Protein AF-A0ABD3ST94-F1 (afdb_monomer_lite)

Structure (mmCIF, N/CA/C/O backbone):
data_AF-A0ABD3ST94-F1
#
_entry.id   AF-A0ABD3ST94-F1
#
loop_
_atom_site.group_PDB
_atom_site.id
_atom_site.type_symbol
_atom_site.label_atom_id
_atom_site.label_alt_id
_atom_site.label_comp_id
_atom_site.label_asym_id
_atom_site.label_entity_id
_atom_site.label_seq_id
_atom_site.pdbx_PDB_ins_code
_atom_site.Cartn_x
_atom_site.Cartn_y
_atom_site.Cartn_z
_atom_site.occupancy
_atom_site.B_iso_or_equiv
_atom_site.auth_seq_id
_atom_site.auth_comp_id
_atom_site.auth_asym_id
_atom_site.auth_atom_id
_atom_site.pdbx_PDB_model_num
ATOM 1 N N . MET A 1 1 ? 19.013 34.249 28.840 1.00 69.38 1 MET A N 1
ATOM 2 C CA . MET A 1 1 ? 18.222 33.745 27.689 1.00 69.38 1 MET A CA 1
ATOM 3 C C . MET A 1 1 ? 17.237 32.689 28.175 1.00 69.38 1 MET A C 1
ATOM 5 O O . MET A 1 1 ? 17.645 31.887 29.007 1.00 69.38 1 MET A O 1
ATOM 9 N N . PRO A 1 2 ? 15.990 32.644 27.675 1.00 65.81 2 PRO A N 1
ATOM 10 C CA . PRO A 1 2 ? 15.091 31.516 27.920 1.00 65.81 2 PRO A CA 1
ATOM 11 C C . PRO A 1 2 ? 15.561 30.262 27.150 1.00 65.81 2 PRO A C 1
ATOM 13 O O . PRO A 1 2 ? 16.071 30.392 26.033 1.00 65.81 2 PRO A O 1
ATOM 16 N N . PRO A 1 3 ? 15.388 29.042 27.692 1.00 71.88 3 PRO A N 1
ATOM 17 C CA . PRO A 1 3 ? 15.791 27.816 27.008 1.00 71.88 3 PRO A CA 1
ATOM 18 C C . PRO A 1 3 ? 14.927 27.570 25.763 1.00 71.88 3 PRO A C 1
ATOM 20 O O . PRO A 1 3 ? 13.698 27.492 25.829 1.00 71.88 3 PRO A O 1
ATOM 23 N N . ARG A 1 4 ? 15.581 27.414 24.606 1.00 75.88 4 ARG A N 1
ATOM 24 C CA . ARG A 1 4 ? 14.932 27.174 23.309 1.00 75.88 4 ARG A CA 1
ATOM 25 C C . ARG A 1 4 ? 14.268 25.791 23.300 1.00 75.88 4 ARG A C 1
ATOM 27 O O . ARG A 1 4 ? 14.926 24.800 22.993 1.00 75.88 4 ARG A O 1
ATOM 34 N N . ARG A 1 5 ? 12.969 25.730 23.633 1.00 73.88 5 ARG A N 1
ATOM 35 C CA . ARG A 1 5 ? 12.152 24.499 23.624 1.00 73.88 5 ARG A CA 1
ATOM 36 C C . ARG A 1 5 ? 12.377 23.713 22.328 1.00 73.88 5 ARG A C 1
ATOM 38 O O . ARG A 1 5 ? 11.970 24.144 21.250 1.00 73.88 5 ARG A O 1
ATOM 45 N N . THR A 1 6 ? 13.013 22.551 22.439 1.00 76.94 6 THR A N 1
ATOM 46 C CA . THR A 1 6 ? 13.209 21.636 21.316 1.00 76.94 6 THR A CA 1
ATOM 47 C C . THR A 1 6 ? 11.861 21.044 20.910 1.00 76.94 6 THR A C 1
ATOM 49 O O . THR A 1 6 ? 11.115 20.526 21.740 1.00 76.94 6 THR A O 1
ATOM 52 N N . GLY A 1 7 ? 11.514 21.156 19.625 1.00 72.88 7 GLY A N 1
ATOM 53 C CA . GLY A 1 7 ? 10.222 20.694 19.117 1.00 72.88 7 GLY A CA 1
ATOM 54 C C . GLY A 1 7 ? 10.030 19.199 19.373 1.00 72.88 7 GLY A C 1
ATOM 55 O O . GLY A 1 7 ? 10.805 18.379 18.872 1.00 72.88 7 GLY A O 1
ATOM 56 N N . ARG A 1 8 ? 8.998 18.840 20.151 1.00 73.88 8 ARG A N 1
ATOM 57 C CA . ARG A 1 8 ? 8.659 17.447 20.472 1.00 73.88 8 ARG A CA 1
ATOM 58 C C . ARG A 1 8 ? 8.365 16.704 19.167 1.00 73.88 8 ARG A C 1
ATOM 60 O O . ARG A 1 8 ? 7.355 16.962 18.520 1.00 73.88 8 ARG A O 1
ATOM 67 N N . ARG A 1 9 ? 9.265 15.805 18.755 1.00 69.44 9 ARG A N 1
ATOM 68 C CA . ARG A 1 9 ? 9.124 15.065 17.493 1.00 69.44 9 ARG A CA 1
ATOM 69 C C . ARG A 1 9 ? 7.847 14.223 17.531 1.00 69.44 9 ARG A C 1
ATOM 71 O O . ARG A 1 9 ? 7.695 13.367 18.401 1.00 69.44 9 ARG A O 1
ATOM 78 N N . HIS A 1 10 ? 6.948 14.461 16.579 1.00 71.75 10 HIS A N 1
ATOM 79 C CA . HIS A 1 10 ? 5.736 13.666 16.402 1.00 71.75 10 HIS A CA 1
ATOM 80 C C . HIS A 1 10 ? 6.101 12.301 15.806 1.00 71.75 10 HIS A C 1
ATOM 82 O O . HIS A 1 10 ? 6.141 12.114 14.590 1.00 71.75 10 HIS A O 1
ATOM 88 N N . ASN A 1 11 ? 6.390 11.340 16.683 1.00 80.38 11 ASN A N 1
ATOM 89 C CA . ASN A 1 11 ? 6.513 9.938 16.308 1.00 80.38 11 ASN A CA 1
ATOM 90 C C . ASN A 1 11 ? 5.120 9.419 15.921 1.00 80.38 11 ASN A C 1
ATOM 92 O O . ASN A 1 11 ? 4.284 9.204 16.796 1.00 80.38 11 ASN A O 1
ATOM 96 N N . SER A 1 12 ? 4.863 9.222 14.625 1.00 84.75 12 SER A N 1
ATOM 97 C CA . SER A 1 12 ? 3.642 8.544 14.171 1.00 84.75 12 SER A CA 1
ATOM 98 C C . SER A 1 12 ? 3.594 7.125 14.725 1.00 84.75 12 SER A C 1
ATOM 100 O O . SER A 1 12 ? 4.587 6.401 14.618 1.00 84.75 12 SER A O 1
ATOM 102 N N . ALA A 1 13 ? 2.445 6.718 15.268 1.00 92.31 13 ALA A N 1
ATOM 103 C CA . ALA A 1 13 ? 2.254 5.371 15.811 1.00 92.31 13 ALA A CA 1
ATOM 104 C C . ALA A 1 13 ? 2.467 4.286 14.737 1.00 92.31 13 ALA A C 1
ATOM 106 O O . ALA A 1 13 ? 3.005 3.215 15.012 1.00 92.31 13 ALA A O 1
ATOM 107 N N . TYR A 1 14 ? 2.090 4.614 13.501 1.00 96.31 14 TYR A N 1
ATOM 108 C CA . TYR A 1 14 ? 2.112 3.735 12.341 1.00 96.31 14 TYR A CA 1
ATOM 109 C C . TYR A 1 14 ? 3.461 3.725 11.612 1.00 96.31 14 TYR A C 1
ATOM 111 O O . TYR A 1 14 ? 4.126 4.759 11.464 1.00 96.31 14 TYR A O 1
ATOM 119 N N . LYS A 1 15 ? 3.838 2.558 11.079 1.00 96.62 15 LYS A N 1
ATOM 120 C CA . LYS A 1 15 ? 5.061 2.332 10.301 1.00 96.62 15 LYS A CA 1
ATOM 121 C C . LYS A 1 15 ? 4.741 1.764 8.917 1.00 96.62 15 LYS A C 1
ATOM 123 O O . LYS A 1 15 ? 3.709 1.149 8.651 1.00 96.62 15 LYS A O 1
ATOM 128 N N . LYS A 1 16 ? 5.676 1.968 7.986 1.00 97.25 16 LYS A N 1
ATOM 129 C CA . LYS A 1 16 ? 5.590 1.404 6.635 1.00 97.25 16 LYS A CA 1
ATOM 130 C C . LYS A 1 16 ? 5.651 -0.122 6.705 1.00 97.25 16 LYS A C 1
ATOM 132 O O . LYS A 1 16 ? 6.669 -0.680 7.103 1.00 97.25 16 LYS A O 1
ATOM 137 N N . GLY A 1 17 ? 4.610 -0.780 6.206 1.00 97.56 17 GLY A N 1
ATOM 138 C CA . GLY A 1 17 ? 4.491 -2.234 6.180 1.00 97.56 17 GLY A CA 1
ATOM 139 C C . GLY A 1 17 ? 3.482 -2.805 7.173 1.00 97.56 17 GLY A C 1
ATOM 140 O O . GLY A 1 17 ? 3.114 -3.969 6.989 1.00 97.56 17 GLY A O 1
ATOM 141 N N . ASP A 1 18 ? 3.002 -2.017 8.135 1.00 97.88 18 ASP A N 1
ATOM 142 C CA . ASP A 1 18 ? 1.948 -2.430 9.064 1.00 97.88 18 ASP A CA 1
ATOM 143 C C . ASP A 1 18 ? 0.626 -2.658 8.309 1.00 97.88 18 ASP A C 1
ATOM 145 O O . ASP A 1 18 ? 0.410 -2.106 7.219 1.00 97.88 18 ASP A O 1
ATOM 149 N N . TYR A 1 19 ? -0.253 -3.482 8.880 1.00 97.69 19 TYR A N 1
ATOM 150 C CA . TYR A 1 19 ? -1.640 -3.601 8.435 1.00 97.69 19 TYR A CA 1
ATOM 151 C C . TYR A 1 19 ? -2.535 -2.820 9.388 1.00 97.69 19 TYR A C 1
ATOM 153 O O . TYR A 1 19 ? -2.350 -2.879 10.602 1.00 97.69 19 TYR A O 1
ATOM 161 N N . VAL A 1 20 ? -3.492 -2.092 8.828 1.00 97.62 20 VAL A N 1
ATOM 162 C CA . VAL A 1 20 ? -4.421 -1.234 9.564 1.00 97.62 20 VAL A CA 1
ATOM 163 C C . VAL A 1 20 ? -5.844 -1.449 9.078 1.00 97.62 20 VAL A C 1
ATOM 165 O O . VAL A 1 20 ? -6.083 -1.759 7.905 1.00 97.62 20 VAL A O 1
ATOM 168 N N . GLU A 1 21 ? -6.783 -1.261 9.992 1.00 96.88 21 GLU A N 1
ATOM 169 C CA . GLU A 1 21 ? -8.191 -1.057 9.672 1.00 96.88 21 GLU A CA 1
ATOM 170 C C . GLU A 1 21 ? -8.421 0.397 9.232 1.00 96.88 21 GLU A C 1
ATOM 172 O O . GLU A 1 21 ? -7.762 1.312 9.724 1.00 96.88 21 GLU A O 1
ATOM 177 N N . TYR A 1 22 ? -9.357 0.633 8.318 1.00 97.00 22 TYR A N 1
ATOM 178 C CA . TYR A 1 22 ? -9.845 1.972 7.978 1.00 97.00 22 TYR A CA 1
ATOM 179 C C . TYR A 1 22 ? -11.296 1.901 7.487 1.00 97.00 22 TYR A C 1
ATOM 181 O O . TYR A 1 22 ? -11.751 0.857 7.016 1.00 97.00 22 TYR A O 1
ATOM 189 N N . GLN A 1 23 ? -12.037 3.002 7.606 1.00 96.81 23 GLN A N 1
ATOM 190 C CA . GLN A 1 23 ? -13.405 3.090 7.093 1.00 96.81 23 GLN A CA 1
ATOM 191 C C . GLN A 1 23 ? -13.413 3.423 5.597 1.00 96.81 23 GLN A C 1
ATOM 193 O O . GLN A 1 23 ? -12.788 4.388 5.159 1.00 96.81 23 GLN A O 1
ATOM 198 N N . TYR A 1 24 ? -14.165 2.647 4.815 1.00 95.38 24 TYR A N 1
ATOM 199 C CA . TYR A 1 24 ? -14.364 2.858 3.384 1.00 95.38 24 TYR A CA 1
ATOM 200 C C . TYR A 1 24 ? -15.836 2.657 3.020 1.00 95.38 24 TYR A C 1
ATOM 202 O O . TYR A 1 24 ? -16.349 1.540 3.075 1.00 95.38 24 TYR A O 1
ATOM 210 N N . LYS A 1 25 ? -16.518 3.738 2.615 1.00 94.81 25 LYS A N 1
ATOM 211 C CA . LYS A 1 25 ? -17.950 3.731 2.245 1.00 94.81 25 LYS A CA 1
ATOM 212 C C . LYS A 1 25 ? -18.840 3.045 3.304 1.00 94.81 25 LYS A C 1
ATOM 214 O O . LYS A 1 25 ? -19.679 2.215 2.972 1.00 94.81 25 LYS A O 1
ATOM 219 N N . GLY A 1 26 ? -18.600 3.351 4.582 1.00 95.38 26 GLY A N 1
ATOM 220 C CA . GLY A 1 26 ? -19.327 2.781 5.727 1.00 95.38 26 GLY A CA 1
ATOM 221 C C . GLY A 1 26 ? -18.937 1.347 6.117 1.00 95.38 26 GLY A C 1
ATOM 222 O O . GLY A 1 26 ? -19.485 0.816 7.077 1.00 95.38 26 GLY A O 1
ATOM 223 N N . SER A 1 27 ? -18.000 0.712 5.405 1.00 94.56 27 SER A N 1
ATOM 224 C CA . SER A 1 27 ? -17.456 -0.606 5.751 1.00 94.56 27 SER A CA 1
ATOM 225 C C . SER A 1 27 ? -16.031 -0.495 6.292 1.00 94.56 27 SER A C 1
ATOM 227 O O . SER A 1 27 ? -15.171 0.108 5.647 1.00 94.56 27 SER A O 1
ATOM 229 N N . THR A 1 28 ? -15.735 -1.157 7.413 1.00 94.62 28 THR A N 1
ATOM 230 C CA . THR A 1 28 ? -14.350 -1.344 7.869 1.00 94.62 28 THR A CA 1
ATOM 231 C C . THR A 1 28 ? -13.606 -2.270 6.904 1.00 94.62 28 THR A C 1
ATOM 233 O O . THR A 1 28 ? -14.061 -3.374 6.605 1.00 94.62 28 THR A O 1
ATOM 236 N N . VAL A 1 29 ? -12.452 -1.829 6.406 1.00 94.88 29 VAL A N 1
ATOM 237 C CA . VAL A 1 29 ? -11.610 -2.557 5.448 1.00 94.88 29 VAL A CA 1
ATOM 238 C C . VAL A 1 29 ? -10.187 -2.645 5.994 1.00 94.88 29 VAL A C 1
ATOM 240 O O . VAL A 1 29 ? -9.688 -1.708 6.611 1.00 94.88 29 VAL A O 1
ATOM 243 N N . THR A 1 30 ? -9.511 -3.772 5.757 1.00 96.38 30 THR A N 1
ATOM 244 C CA . THR A 1 30 ? -8.090 -3.927 6.095 1.00 96.38 30 THR A CA 1
ATOM 245 C C . THR A 1 30 ? -7.202 -3.555 4.909 1.00 96.38 30 THR A C 1
ATOM 247 O O . THR A 1 30 ? -7.511 -3.854 3.749 1.00 96.38 30 THR A O 1
ATOM 250 N N . GLY A 1 31 ? -6.060 -2.931 5.184 1.00 96.88 31 GLY A N 1
ATOM 251 C CA . GLY A 1 31 ? -5.067 -2.603 4.165 1.00 96.88 31 GLY A CA 1
ATOM 252 C C . GLY A 1 31 ? -3.663 -2.437 4.736 1.00 96.88 31 GLY A C 1
ATOM 253 O O . GLY A 1 31 ? -3.466 -2.382 5.946 1.00 96.88 31 GLY A O 1
ATOM 254 N N . LYS A 1 32 ? -2.663 -2.401 3.853 1.00 97.94 32 LYS A N 1
ATOM 255 C CA . LYS A 1 32 ? -1.240 -2.322 4.209 1.00 97.94 32 LYS A CA 1
ATOM 256 C C . LYS A 1 32 ? -0.679 -0.930 3.939 1.00 97.94 32 LYS A C 1
ATOM 258 O O . LYS A 1 32 ? -0.804 -0.428 2.821 1.00 97.94 32 LYS A O 1
ATOM 263 N N . LEU A 1 33 ? 0.020 -0.346 4.909 1.00 98.12 33 LEU A N 1
ATOM 264 C CA . LEU A 1 33 ? 0.663 0.962 4.764 1.00 98.12 33 LEU A CA 1
ATOM 265 C C . LEU A 1 33 ? 1.886 0.892 3.833 1.00 98.12 33 LEU A C 1
ATOM 267 O O . LEU A 1 33 ? 2.860 0.187 4.112 1.00 98.12 33 LEU A O 1
ATOM 271 N N . VAL A 1 34 ? 1.853 1.636 2.721 1.00 97.88 34 VAL A N 1
ATOM 272 C CA . VAL A 1 34 ? 2.886 1.602 1.664 1.00 97.88 34 VAL A CA 1
ATOM 273 C C . VAL A 1 34 ? 3.937 2.698 1.844 1.00 97.88 34 VAL A C 1
ATOM 275 O O . VAL A 1 34 ? 5.139 2.429 1.755 1.00 97.88 34 VAL A O 1
ATOM 278 N N . LYS A 1 35 ? 3.494 3.939 2.059 1.00 97.62 35 LYS A N 1
ATOM 279 C CA . LYS A 1 35 ? 4.315 5.127 2.348 1.00 97.62 35 LYS A CA 1
ATOM 280 C C . LYS A 1 35 ? 3.427 6.252 2.893 1.00 97.62 35 LYS A C 1
ATOM 282 O O . LYS A 1 35 ? 2.218 6.225 2.666 1.00 97.62 35 LYS A O 1
ATOM 287 N N . LYS A 1 36 ? 4.024 7.257 3.540 1.00 96.81 36 LYS A N 1
ATOM 288 C CA . LYS A 1 36 ? 3.362 8.559 3.708 1.00 96.81 36 LYS A CA 1
ATOM 289 C C . LYS A 1 36 ? 3.213 9.229 2.336 1.00 96.81 36 LYS A C 1
ATOM 291 O O . LYS A 1 36 ? 4.074 9.052 1.468 1.00 96.81 36 LYS A O 1
ATOM 296 N N . SER A 1 37 ? 2.110 9.936 2.132 1.00 97.00 37 SER A N 1
ATOM 297 C CA . SER A 1 37 ? 1.884 10.766 0.952 1.00 97.00 37 SER A CA 1
ATOM 298 C C . SER A 1 37 ? 2.644 12.087 1.072 1.00 97.00 37 SER A C 1
ATOM 300 O O . SER A 1 37 ? 2.840 12.595 2.175 1.00 97.00 37 SER A O 1
ATOM 302 N N . THR A 1 38 ? 3.049 12.652 -0.064 1.00 96.50 38 THR A N 1
ATOM 303 C CA . THR A 1 38 ? 3.598 14.014 -0.159 1.00 96.50 38 THR A CA 1
ATOM 304 C C . THR A 1 38 ? 2.522 15.093 -0.020 1.00 96.50 38 THR A C 1
ATOM 306 O O . THR A 1 38 ? 2.857 16.236 0.260 1.00 96.50 38 THR A O 1
ATOM 309 N N . THR A 1 39 ? 1.244 14.736 -0.179 1.00 96.31 39 THR A N 1
ATOM 310 C CA . THR A 1 39 ? 0.083 15.633 -0.029 1.00 96.31 39 THR A CA 1
ATOM 311 C C . THR A 1 39 ? -0.234 15.951 1.442 1.00 96.31 39 THR A C 1
ATOM 313 O O . THR A 1 39 ? -0.941 16.910 1.738 1.00 96.31 39 THR A O 1
ATOM 316 N N . GLY A 1 40 ? 0.260 15.139 2.387 1.00 92.25 40 GLY A N 1
ATOM 317 C CA . GLY A 1 40 ? 0.007 15.315 3.820 1.00 92.25 40 GLY A CA 1
ATOM 318 C C . GLY A 1 40 ? 0.930 16.348 4.469 1.00 92.25 40 GLY A C 1
ATOM 319 O O . GLY A 1 40 ? 2.130 16.375 4.201 1.00 92.25 40 GLY A O 1
ATOM 320 N N . THR A 1 41 ? 0.396 17.159 5.384 1.00 93.31 41 THR A N 1
ATOM 321 C CA . THR A 1 41 ? 1.204 18.108 6.168 1.00 93.31 41 THR A CA 1
ATOM 322 C C . THR A 1 41 ? 1.849 17.423 7.375 1.00 93.31 41 THR A C 1
ATOM 324 O O . THR A 1 41 ? 1.402 16.367 7.821 1.00 93.31 41 THR A O 1
ATOM 327 N N . ALA A 1 42 ? 2.877 18.039 7.968 1.00 88.38 42 ALA A N 1
ATOM 328 C CA . ALA A 1 42 ? 3.537 17.494 9.161 1.00 88.38 42 ALA A CA 1
ATOM 329 C C . ALA A 1 42 ? 2.590 17.329 10.372 1.00 88.38 42 ALA A C 1
ATOM 331 O O . ALA A 1 42 ? 2.798 16.435 11.188 1.00 88.38 42 ALA A O 1
ATOM 332 N N . ALA A 1 43 ? 1.545 18.163 10.470 1.00 91.81 43 ALA A N 1
ATOM 333 C CA . ALA A 1 43 ? 0.526 18.093 11.521 1.00 91.81 43 ALA A CA 1
ATOM 334 C C . ALA A 1 43 ? -0.641 17.144 11.184 1.00 91.81 43 ALA A C 1
ATOM 336 O O . ALA A 1 43 ? -1.256 16.583 12.088 1.00 91.81 43 ALA A O 1
ATOM 337 N N . LYS A 1 44 ? -0.952 16.953 9.893 1.00 94.06 44 LYS A N 1
ATOM 338 C CA . LYS A 1 44 ? -1.977 16.019 9.399 1.00 94.06 44 LYS A CA 1
ATOM 339 C C . LYS A 1 44 ? -1.360 15.093 8.337 1.00 94.06 44 LYS A C 1
ATOM 341 O O . LYS A 1 44 ? -1.626 15.271 7.144 1.00 94.06 44 LYS A O 1
ATOM 346 N N . PRO A 1 45 ? -0.508 14.131 8.743 1.00 95.50 45 PRO A N 1
ATOM 347 C CA . PRO A 1 45 ? 0.103 13.191 7.813 1.00 95.50 45 PRO A CA 1
ATOM 348 C C . PRO A 1 45 ? -0.959 12.325 7.126 1.00 95.50 45 PRO A C 1
ATOM 350 O O . PRO A 1 45 ? -1.930 11.887 7.744 1.00 95.50 45 PRO A O 1
ATOM 353 N N . ILE A 1 46 ? -0.748 12.065 5.838 1.00 97.75 46 ILE A N 1
ATOM 354 C CA . ILE A 1 46 ? -1.592 11.206 5.001 1.00 97.75 46 ILE A CA 1
ATOM 355 C C . ILE A 1 46 ? -0.786 9.961 4.638 1.00 97.75 46 ILE A C 1
ATOM 357 O O . ILE A 1 46 ? 0.411 10.050 4.352 1.00 97.75 46 ILE A O 1
ATOM 361 N N . TRP A 1 47 ? -1.427 8.798 4.641 1.00 97.94 47 TRP A N 1
ATOM 362 C CA . TRP A 1 47 ? -0.826 7.517 4.290 1.00 97.94 47 TRP A CA 1
ATOM 363 C C . TRP A 1 47 ? -1.465 6.923 3.041 1.00 97.94 47 TRP A C 1
ATOM 365 O O . TRP A 1 47 ? -2.681 6.932 2.883 1.00 97.94 47 TRP A O 1
ATOM 375 N N . ILE A 1 48 ? -0.628 6.341 2.183 1.00 98.19 48 ILE A N 1
ATOM 376 C CA . ILE A 1 48 ? -1.077 5.528 1.055 1.00 98.19 48 ILE A CA 1
ATOM 377 C C . ILE A 1 48 ? -1.239 4.088 1.539 1.00 98.19 48 ILE A C 1
ATOM 379 O O . ILE A 1 48 ? -0.249 3.423 1.877 1.00 98.19 48 ILE A O 1
ATOM 383 N N . ILE A 1 49 ? -2.481 3.612 1.544 1.00 98.00 49 ILE A N 1
ATOM 384 C CA . ILE A 1 49 ? -2.855 2.233 1.857 1.00 98.00 49 ILE A CA 1
ATOM 385 C C . ILE A 1 49 ? -2.974 1.435 0.554 1.00 98.00 49 ILE A C 1
ATOM 387 O O . ILE A 1 49 ? -3.524 1.917 -0.433 1.00 98.00 49 ILE A O 1
ATOM 391 N N . ASN A 1 50 ? -2.485 0.195 0.555 1.00 97.62 50 ASN A N 1
ATOM 392 C CA . ASN A 1 50 ? -2.822 -0.824 -0.441 1.00 97.62 50 ASN A CA 1
ATOM 393 C C . ASN A 1 50 ? -3.849 -1.792 0.184 1.00 97.62 50 ASN A C 1
ATOM 395 O O . ASN A 1 50 ? -3.477 -2.509 1.122 1.00 97.62 50 ASN A O 1
ATOM 399 N N . PRO A 1 51 ? -5.123 -1.796 -0.253 1.00 96.06 51 PRO A N 1
ATOM 400 C CA . PRO A 1 51 ? -6.172 -2.596 0.378 1.00 96.06 51 PRO A CA 1
ATOM 401 C C . PRO A 1 51 ? -5.928 -4.109 0.281 1.00 96.06 51 PRO A C 1
ATOM 403 O O . PRO A 1 51 ? -5.363 -4.621 -0.687 1.00 96.06 51 PRO A O 1
ATOM 406 N N . SER A 1 52 ? -6.432 -4.871 1.254 1.00 93.44 52 SER A N 1
ATOM 407 C CA . SER A 1 52 ? -6.391 -6.343 1.217 1.00 93.44 52 SER A CA 1
ATOM 408 C C . SER A 1 52 ? -7.213 -6.936 0.059 1.00 93.44 52 SER A C 1
ATOM 410 O O . SER A 1 52 ? -6.989 -8.082 -0.351 1.00 93.44 52 SER A O 1
ATOM 412 N N . ASP A 1 53 ? -8.147 -6.172 -0.508 1.00 90.12 53 ASP A N 1
ATOM 413 C CA . ASP A 1 53 ? -8.872 -6.495 -1.737 1.00 90.12 53 ASP A CA 1
ATOM 414 C C . ASP A 1 53 ? -8.076 -6.072 -2.987 1.00 90.12 53 ASP A C 1
ATOM 416 O O . ASP A 1 53 ? -7.943 -4.892 -3.301 1.00 90.12 53 ASP A O 1
ATOM 420 N N . ARG A 1 54 ? -7.600 -7.063 -3.754 1.00 88.12 54 ARG A N 1
ATOM 421 C CA . ARG A 1 54 ? -6.791 -6.860 -4.973 1.00 88.12 54 ARG A CA 1
ATOM 422 C C . ARG A 1 54 ? -7.561 -6.250 -6.152 1.00 88.12 54 ARG A C 1
ATOM 424 O O . ARG A 1 54 ? -6.950 -6.039 -7.197 1.00 88.12 54 ARG A O 1
ATOM 431 N N . ARG A 1 55 ? -8.875 -6.030 -6.030 1.00 91.44 55 ARG A N 1
ATOM 432 C CA . ARG A 1 55 ? -9.686 -5.320 -7.033 1.00 91.44 55 ARG A CA 1
ATOM 433 C C . ARG A 1 55 ? -9.619 -3.798 -6.871 1.00 91.44 55 ARG A C 1
ATOM 435 O O . ARG A 1 55 ? -9.981 -3.082 -7.800 1.00 91.44 55 ARG A O 1
ATOM 442 N N . ARG A 1 56 ? -9.168 -3.305 -5.712 1.00 92.38 56 ARG A N 1
ATOM 443 C CA . ARG A 1 56 ? -9.097 -1.874 -5.388 1.00 92.38 56 ARG A CA 1
ATOM 444 C C . ARG A 1 56 ? -7.744 -1.285 -5.783 1.00 92.38 56 ARG A C 1
ATOM 446 O O . ARG A 1 56 ? -6.757 -2.002 -5.948 1.00 92.38 56 ARG A O 1
ATOM 453 N N . LYS A 1 57 ? -7.715 0.036 -5.961 1.00 96.56 57 LYS A N 1
ATOM 454 C CA . LYS A 1 57 ? -6.478 0.808 -6.148 1.00 96.56 57 LYS A CA 1
ATOM 455 C C . LYS A 1 57 ? -5.901 1.176 -4.774 1.00 96.56 57 LYS A C 1
ATOM 457 O O . LYS A 1 57 ? -6.529 0.921 -3.752 1.00 96.56 57 LYS A O 1
ATOM 462 N N . ASN A 1 58 ? -4.704 1.761 -4.750 1.00 97.19 58 ASN A N 1
ATOM 463 C CA . ASN A 1 58 ? -4.197 2.373 -3.521 1.00 97.19 58 ASN A CA 1
ATOM 464 C C . ASN A 1 58 ? -5.035 3.616 -3.178 1.00 97.19 58 ASN A C 1
ATOM 466 O O . ASN A 1 58 ? -5.462 4.328 -4.088 1.00 97.19 58 ASN A O 1
ATOM 470 N N . GLU A 1 59 ? -5.223 3.886 -1.890 1.00 96.50 59 GLU A N 1
ATOM 471 C CA . GLU A 1 59 ? -6.079 4.964 -1.375 1.00 96.50 59 GLU A CA 1
ATOM 472 C C . GLU A 1 59 ? -5.286 5.843 -0.390 1.00 96.50 59 GLU A C 1
ATOM 474 O O . GLU A 1 59 ? -4.442 5.337 0.353 1.00 96.50 59 GLU A O 1
ATOM 479 N N . GLU A 1 60 ? -5.521 7.160 -0.407 1.00 97.56 60 GLU A N 1
ATOM 480 C CA . GLU A 1 60 ? -4.880 8.127 0.497 1.00 97.56 60 GLU A CA 1
ATOM 481 C C . GLU A 1 60 ? -5.797 8.447 1.679 1.00 97.56 60 GLU A C 1
ATOM 483 O O . GLU A 1 60 ? -6.851 9.055 1.511 1.00 97.56 60 GLU A O 1
ATOM 488 N N . ILE A 1 61 ? -5.386 8.024 2.876 1.00 97.81 61 ILE A N 1
ATOM 489 C CA . ILE A 1 61 ? -6.168 8.117 4.114 1.00 97.81 61 ILE A CA 1
ATOM 490 C C . ILE A 1 61 ? -5.368 8.930 5.152 1.00 97.81 61 ILE A C 1
ATOM 492 O O . ILE A 1 61 ? -4.179 8.654 5.350 1.00 97.81 61 ILE A O 1
ATOM 496 N N . PRO A 1 62 ? -5.956 9.945 5.815 1.00 97.12 62 PRO A N 1
ATOM 497 C CA . PRO A 1 62 ? -5.267 10.705 6.859 1.00 97.12 62 PRO A CA 1
ATOM 498 C C . PRO A 1 62 ? -4.994 9.833 8.093 1.00 97.12 62 PRO A C 1
ATOM 500 O O . PRO A 1 62 ? -5.798 8.973 8.440 1.00 97.12 62 PRO A O 1
ATOM 503 N N . GLU A 1 63 ? -3.884 10.077 8.798 1.00 95.50 63 GLU A N 1
ATOM 504 C CA . GLU A 1 63 ? -3.425 9.234 9.919 1.00 95.50 63 GLU A CA 1
ATOM 505 C C . GLU A 1 63 ? -4.456 9.131 11.067 1.00 95.50 63 GLU A C 1
ATOM 507 O O . GLU A 1 63 ? -4.524 8.106 11.737 1.00 95.50 63 GLU A O 1
ATOM 512 N N . GLY A 1 64 ? -5.312 10.147 11.241 1.00 95.94 64 GLY A N 1
ATOM 513 C CA . GLY A 1 64 ? -6.424 10.148 12.206 1.00 95.94 64 GLY A CA 1
ATOM 514 C C . GLY A 1 64 ? -7.697 9.403 11.771 1.00 95.94 64 GLY A C 1
ATOM 515 O O . GLY A 1 64 ? -8.624 9.308 12.565 1.00 95.94 64 GLY A O 1
ATOM 516 N N . ALA A 1 65 ? -7.761 8.889 10.537 1.00 96.94 65 ALA A N 1
ATOM 517 C CA . ALA A 1 65 ? -8.825 7.995 10.056 1.00 96.94 65 ALA A CA 1
ATOM 518 C C . ALA A 1 65 ? -8.357 6.528 9.938 1.00 96.94 65 ALA A C 1
ATOM 520 O O . ALA A 1 65 ? -9.097 5.670 9.452 1.00 96.94 65 ALA A O 1
ATOM 521 N N . LEU A 1 66 ? -7.125 6.240 10.374 1.00 97.50 66 LEU A N 1
ATOM 522 C CA . LEU A 1 66 ? -6.626 4.882 10.555 1.00 97.50 66 LEU A CA 1
ATOM 523 C C . LEU A 1 66 ? -7.135 4.328 11.890 1.00 97.50 66 LEU A C 1
ATOM 525 O O . LEU A 1 66 ? -7.093 5.008 12.915 1.00 97.50 66 LEU A O 1
ATOM 529 N N . GLY A 1 67 ? -7.622 3.091 11.855 1.00 96.75 67 GLY A N 1
ATOM 530 C CA . GLY A 1 67 ? -8.012 2.310 13.020 1.00 96.75 67 GLY A CA 1
ATOM 531 C C . GLY A 1 67 ? -6.842 1.517 13.602 1.00 96.75 67 GLY A C 1
ATOM 532 O O . GLY A 1 67 ? -5.678 1.906 13.515 1.00 96.75 67 GLY A O 1
ATOM 533 N N . LYS A 1 68 ? -7.153 0.372 14.212 1.00 96.94 68 LYS A N 1
ATOM 534 C CA . LYS A 1 68 ? -6.163 -0.449 14.920 1.00 96.94 68 LYS A CA 1
ATOM 535 C C . LYS A 1 68 ? -5.100 -0.996 13.963 1.00 96.94 68 LYS A C 1
ATOM 537 O O . LYS A 1 68 ? -5.394 -1.356 12.821 1.00 96.94 68 LYS A O 1
ATOM 542 N N . ILE A 1 69 ? -3.866 -1.102 14.462 1.00 97.06 69 ILE A N 1
ATOM 543 C CA . ILE A 1 69 ? -2.816 -1.904 13.825 1.00 97.06 69 ILE A CA 1
ATOM 544 C C . ILE A 1 69 ? -3.125 -3.375 14.119 1.00 97.06 69 ILE A C 1
ATOM 546 O O . ILE A 1 69 ? -3.217 -3.762 15.283 1.00 97.06 69 ILE A O 1
ATOM 550 N N . ILE A 1 70 ? -3.275 -4.175 13.067 1.00 96.56 70 ILE A N 1
ATOM 551 C CA . ILE A 1 70 ? -3.656 -5.594 13.127 1.00 96.56 70 ILE A CA 1
ATOM 552 C C . ILE A 1 70 ? -2.522 -6.493 12.628 1.00 96.56 70 ILE A C 1
ATOM 554 O O . ILE A 1 70 ? -1.641 -6.064 11.872 1.00 96.56 70 ILE A O 1
ATOM 558 N N . ASN A 1 71 ? -2.528 -7.765 13.030 1.00 96.69 71 ASN A N 1
ATOM 559 C CA . ASN A 1 71 ? -1.477 -8.696 12.619 1.00 96.69 71 ASN A CA 1
ATOM 560 C C . ASN A 1 71 ? -1.631 -9.080 11.129 1.00 96.69 71 ASN A C 1
ATOM 562 O O . ASN A 1 71 ? -2.728 -9.163 10.580 1.00 96.69 71 ASN A O 1
ATOM 566 N N . ALA A 1 72 ? -0.521 -9.383 10.455 1.00 91.50 72 ALA A N 1
ATOM 567 C CA . ALA A 1 72 ? -0.502 -9.798 9.053 1.00 91.50 72 ALA A CA 1
ATOM 568 C C . ALA A 1 72 ? -1.301 -11.086 8.772 1.00 91.50 72 ALA A C 1
ATOM 570 O O . ALA A 1 72 ? -1.745 -11.288 7.643 1.00 91.50 72 ALA A O 1
ATOM 571 N N . GLN A 1 73 ? -1.471 -11.960 9.770 1.00 89.94 73 GLN A N 1
ATOM 572 C CA . GLN A 1 73 ? -2.304 -13.166 9.663 1.00 89.94 73 GLN A CA 1
ATOM 573 C C . GLN A 1 73 ? -3.801 -12.815 9.700 1.00 89.94 73 GLN A C 1
ATOM 575 O O . GLN A 1 73 ? -4.550 -13.222 8.817 1.00 89.94 73 GLN A O 1
ATOM 580 N N . GLU A 1 74 ? -4.199 -11.989 10.664 1.00 89.19 74 GLU A N 1
ATOM 581 C CA . GLU A 1 74 ? -5.557 -11.471 10.879 1.00 89.19 74 GLU A CA 1
ATOM 582 C C . GLU A 1 74 ? -6.055 -10.628 9.689 1.00 89.19 74 GLU A C 1
ATOM 584 O O . GLU A 1 74 ? -7.144 -10.841 9.154 1.00 89.19 74 GLU A O 1
ATOM 589 N N . ALA A 1 75 ? -5.192 -9.762 9.148 1.00 88.19 75 ALA A N 1
ATOM 590 C CA . ALA A 1 75 ? -5.459 -9.022 7.915 1.00 88.19 75 ALA A CA 1
ATOM 591 C C . ALA A 1 75 ? -5.717 -9.934 6.692 1.00 88.19 75 ALA A C 1
ATOM 593 O O . ALA A 1 75 ? -6.328 -9.497 5.714 1.00 88.19 75 ALA A O 1
ATOM 594 N N . MET A 1 76 ? -5.261 -11.195 6.728 1.00 83.56 76 MET A N 1
ATOM 595 C CA . MET A 1 76 ? -5.488 -12.188 5.674 1.00 83.56 76 MET A CA 1
ATOM 596 C C . MET A 1 76 ? -6.675 -13.126 5.941 1.00 83.56 76 MET A C 1
ATOM 598 O O . MET A 1 76 ? -7.228 -13.632 4.961 1.00 83.56 76 MET A O 1
ATOM 602 N N . THR A 1 77 ? -7.091 -13.338 7.196 1.00 84.50 77 THR A N 1
ATOM 603 C CA . THR A 1 77 ? -8.345 -14.044 7.532 1.00 84.50 77 THR A CA 1
ATOM 604 C C . THR A 1 77 ? -9.561 -13.160 7.289 1.00 84.50 77 THR A C 1
ATOM 606 O O . THR A 1 77 ? -10.531 -13.625 6.701 1.00 84.50 77 THR A O 1
ATOM 609 N N . ASN A 1 78 ? -9.467 -11.863 7.599 1.00 75.50 78 ASN A N 1
ATOM 610 C CA . ASN A 1 78 ? -10.547 -10.883 7.406 1.00 75.50 78 ASN A CA 1
ATOM 611 C C . ASN A 1 78 ? -10.722 -10.465 5.930 1.00 75.50 78 ASN A C 1
ATOM 613 O O . ASN A 1 78 ? -11.423 -9.505 5.609 1.00 75.50 78 ASN A O 1
ATOM 617 N N . ARG A 1 79 ? -10.079 -11.175 4.994 1.00 74.69 79 ARG A N 1
ATOM 618 C CA . ARG A 1 79 ? -10.328 -11.014 3.562 1.00 74.69 79 ARG A CA 1
ATOM 619 C C . ARG A 1 79 ? -11.660 -11.685 3.233 1.00 74.69 79 ARG A C 1
ATOM 621 O O . ARG A 1 79 ? -11.766 -12.900 3.379 1.00 74.69 79 ARG A O 1
ATOM 628 N N . ALA A 1 80 ? -12.608 -10.889 2.725 1.00 65.19 80 ALA A N 1
ATOM 629 C CA . ALA A 1 80 ? -13.935 -11.321 2.276 1.00 65.19 80 ALA A CA 1
ATOM 630 C C . ALA A 1 80 ? -13.900 -12.719 1.630 1.00 65.19 80 ALA A C 1
ATOM 632 O O . ALA A 1 80 ? -13.004 -12.970 0.805 1.00 65.19 80 ALA A O 1
ATOM 633 N N . PRO A 1 81 ? -14.822 -13.624 2.020 1.00 64.25 81 PRO A N 1
AT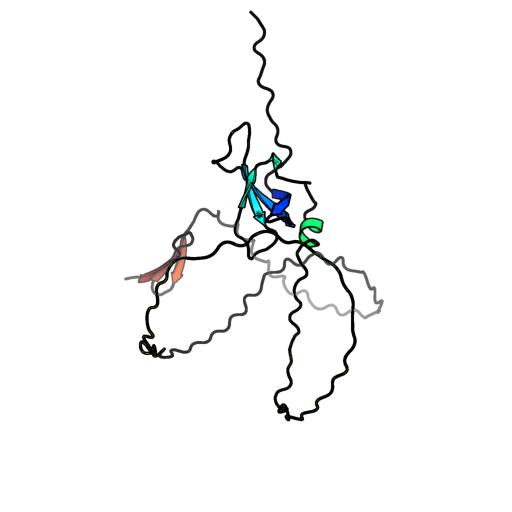OM 634 C CA . PRO A 1 81 ? -14.712 -15.045 1.735 1.00 64.25 81 PRO A CA 1
ATOM 635 C C . PRO A 1 81 ? -14.458 -15.243 0.251 1.00 64.25 81 PRO A C 1
ATOM 637 O O . PRO A 1 81 ? -15.196 -14.733 -0.595 1.00 64.25 81 PRO A O 1
ATOM 640 N N . LYS A 1 82 ? -13.375 -15.961 -0.071 1.00 66.62 82 LYS A N 1
ATOM 641 C CA . LYS A 1 82 ? -13.109 -16.355 -1.453 1.00 66.62 82 LYS A CA 1
ATOM 642 C C . LYS A 1 82 ? -14.356 -17.087 -1.917 1.00 66.62 82 LYS A C 1
ATOM 644 O O . LYS A 1 82 ? -14.594 -18.194 -1.436 1.00 66.62 82 LYS A O 1
ATOM 649 N N . LEU A 1 83 ? -15.107 -16.480 -2.837 1.00 63.53 83 LEU A N 1
ATOM 650 C CA . LEU A 1 83 ? -16.122 -17.178 -3.608 1.00 63.53 83 LEU A CA 1
ATOM 651 C C . LEU A 1 83 ? -15.427 -18.423 -4.145 1.00 63.53 83 LEU A C 1
ATOM 653 O O . LEU A 1 83 ? -14.559 -18.325 -5.021 1.00 63.53 83 LEU A O 1
ATOM 657 N N . LYS A 1 84 ? -15.731 -19.579 -3.541 1.00 64.25 84 LYS A N 1
ATOM 658 C CA . LYS A 1 84 ? -15.357 -20.854 -4.127 1.00 64.25 84 LYS A CA 1
ATOM 659 C C . LYS A 1 84 ? -15.983 -20.781 -5.505 1.00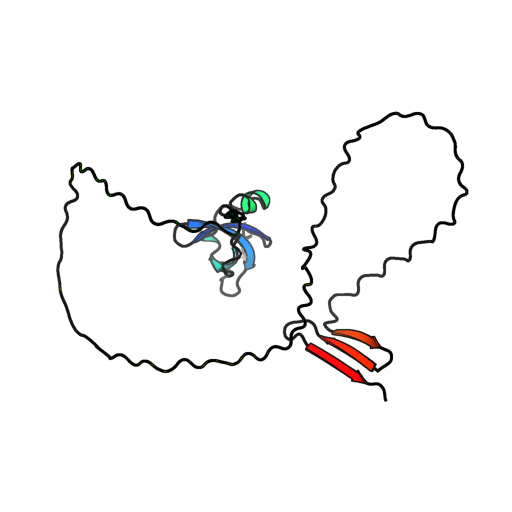 64.25 84 LYS A C 1
ATOM 661 O O . LYS A 1 84 ? -17.189 -20.564 -5.609 1.00 64.25 84 LYS A O 1
ATOM 666 N N . LYS A 1 85 ? -15.169 -20.903 -6.554 1.00 60.28 85 LYS A N 1
ATOM 667 C CA . LYS A 1 85 ? -15.749 -21.334 -7.815 1.00 60.28 85 LYS A CA 1
ATOM 668 C C . LYS A 1 85 ? -16.432 -22.645 -7.463 1.00 60.28 85 LYS A C 1
ATOM 670 O O . LYS A 1 85 ? -15.761 -23.558 -6.987 1.00 60.28 85 LYS A O 1
ATOM 675 N N . SER A 1 86 ? -17.754 -22.687 -7.579 1.00 59.62 86 SER A N 1
ATOM 676 C CA . SER A 1 86 ? -18.418 -23.954 -7.803 1.00 59.62 86 SER A CA 1
ATOM 677 C C . SER A 1 86 ? -17.714 -24.521 -9.023 1.00 59.62 86 SER A C 1
ATOM 679 O O . SER A 1 86 ? -17.749 -23.916 -10.096 1.00 59.62 86 SER A O 1
ATOM 681 N N . ASP A 1 87 ? -16.957 -25.598 -8.830 1.00 53.97 87 ASP A N 1
ATOM 682 C CA . ASP A 1 87 ? -16.355 -26.307 -9.945 1.00 53.97 87 ASP A CA 1
ATOM 683 C C . ASP A 1 87 ? -17.515 -26.978 -10.670 1.00 53.97 87 ASP A C 1
ATOM 685 O O . ASP A 1 87 ? -17.896 -28.110 -10.381 1.00 53.97 87 ASP A O 1
ATOM 689 N N . SER A 1 88 ? -18.137 -26.209 -11.567 1.00 51.00 88 SER A N 1
ATOM 690 C CA . SER A 1 88 ? -19.212 -26.631 -12.446 1.00 51.00 88 SER A CA 1
ATOM 691 C C . SER A 1 88 ? -18.622 -27.556 -13.502 1.00 51.00 88 SER A C 1
ATOM 693 O O . SER A 1 88 ? -18.523 -27.220 -14.684 1.00 51.00 88 SER A O 1
ATOM 695 N N . ILE A 1 89 ? -18.227 -28.742 -13.038 1.00 56.22 89 ILE A N 1
ATOM 696 C CA . ILE A 1 89 ? -18.152 -29.975 -13.807 1.00 56.22 89 ILE A CA 1
ATOM 697 C C . ILE A 1 89 ? -19.598 -30.302 -14.192 1.00 56.22 89 ILE A C 1
ATOM 699 O O . ILE A 1 89 ? -20.232 -31.199 -13.646 1.00 56.22 89 ILE A O 1
ATOM 703 N N . ALA A 1 90 ? -20.151 -29.491 -15.092 1.00 54.28 90 ALA A N 1
ATOM 704 C CA . ALA A 1 90 ? -21.404 -29.788 -15.744 1.00 54.28 90 ALA A CA 1
ATOM 705 C C . ALA A 1 90 ? -21.142 -31.010 -16.636 1.00 54.28 90 ALA A C 1
ATOM 707 O O . ALA A 1 90 ? -20.303 -30.910 -17.543 1.00 54.28 90 ALA A O 1
ATOM 708 N N . PRO A 1 91 ? -21.792 -32.164 -16.399 1.00 54.72 91 PRO A N 1
ATOM 709 C CA . PRO A 1 91 ? -21.737 -33.252 -17.358 1.00 54.72 91 PRO A CA 1
ATOM 710 C C . PRO A 1 91 ? -22.294 -32.736 -18.689 1.00 54.72 91 PRO A C 1
ATOM 712 O O . PRO A 1 91 ? -23.355 -32.112 -18.744 1.00 54.72 91 PRO A O 1
ATOM 715 N N . ARG A 1 92 ? -21.551 -32.952 -19.777 1.00 53.62 92 ARG A N 1
ATOM 716 C CA . ARG A 1 92 ? -22.035 -32.624 -21.120 1.00 53.62 92 ARG A CA 1
ATOM 717 C C . ARG A 1 92 ? -23.201 -33.552 -21.461 1.00 53.62 92 ARG A C 1
ATOM 719 O O . ARG A 1 92 ? -22.987 -34.752 -21.566 1.00 53.62 92 ARG A O 1
ATOM 726 N N . GLY A 1 93 ? -24.372 -32.978 -21.729 1.00 54.66 93 GLY A N 1
ATOM 727 C CA . GLY A 1 93 ? -25.494 -33.692 -22.342 1.00 54.66 93 GLY A CA 1
ATOM 728 C C . GLY A 1 93 ? -26.573 -34.149 -21.362 1.00 54.66 93 GLY A C 1
ATOM 729 O O . GLY A 1 93 ? -26.653 -35.318 -21.005 1.00 54.66 93 GLY A O 1
ATOM 730 N N . SER A 1 94 ? -27.462 -33.229 -21.000 1.00 48.84 94 SER A N 1
ATOM 731 C CA . SER A 1 94 ? -28.866 -33.516 -20.681 1.00 48.84 94 SER A CA 1
ATOM 732 C C . SER A 1 94 ? -29.659 -32.240 -20.942 1.00 48.84 94 SER A C 1
ATOM 734 O O . SER A 1 94 ? -29.322 -31.182 -20.410 1.00 48.84 94 SER A O 1
ATOM 736 N N . SER A 1 95 ? -30.644 -32.311 -21.834 1.00 43.97 95 SER A N 1
ATOM 737 C CA . SER A 1 95 ? -31.450 -31.155 -22.232 1.00 43.97 95 SER A CA 1
ATOM 738 C C . SER A 1 95 ? -32.398 -30.745 -21.100 1.00 43.97 95 SER A C 1
ATOM 740 O O . SER A 1 95 ? -32.994 -31.629 -20.485 1.00 43.97 95 SER A O 1
ATOM 742 N N . PRO A 1 96 ? -32.612 -29.442 -20.837 1.00 47.66 96 PRO A N 1
ATOM 743 C CA . PRO A 1 96 ? -33.681 -29.010 -19.947 1.00 47.66 96 PRO A CA 1
ATOM 744 C C . PRO A 1 96 ? -35.033 -29.239 -20.637 1.00 47.66 96 PRO A C 1
ATOM 746 O O . PRO A 1 96 ? -35.469 -28.434 -21.458 1.00 47.66 96 PRO A O 1
ATOM 749 N N . SER A 1 97 ? -35.693 -30.354 -20.326 1.00 48.28 97 SER A N 1
ATOM 750 C CA . SER A 1 97 ? -37.073 -30.603 -20.745 1.00 48.28 97 SER A CA 1
ATOM 751 C C . SER A 1 97 ? -38.009 -29.635 -20.023 1.00 48.28 97 SER A C 1
ATOM 753 O O . SER A 1 97 ? -38.174 -29.717 -18.804 1.00 48.28 97 SER A O 1
ATOM 755 N N . SER A 1 98 ? -38.642 -28.734 -20.769 1.00 51.56 98 SER A N 1
ATOM 756 C CA . SER A 1 98 ? -39.697 -27.869 -20.247 1.00 51.56 98 SER A CA 1
ATOM 757 C C . SER A 1 98 ? -40.889 -28.707 -19.780 1.00 51.56 98 SER A C 1
ATOM 759 O O . SER A 1 98 ? -41.576 -29.314 -20.599 1.00 51.56 98 SER A O 1
ATOM 761 N N . SER A 1 99 ? -41.162 -28.700 -18.478 1.00 45.75 99 SER A N 1
ATOM 762 C CA . SER A 1 99 ? -42.456 -29.099 -17.921 1.00 45.75 99 SER A CA 1
ATOM 763 C C . SER A 1 99 ? -42.940 -27.981 -17.004 1.00 45.75 99 SER A C 1
ATOM 765 O O . SER A 1 99 ? -42.151 -27.366 -16.287 1.00 45.75 99 SER A O 1
ATOM 767 N N . ASN A 1 100 ? -44.218 -27.641 -17.140 1.00 49.75 100 ASN A N 1
ATOM 768 C CA . ASN A 1 100 ? -44.829 -26.454 -16.559 1.00 49.75 100 ASN A CA 1
ATOM 769 C C . ASN A 1 100 ? -45.801 -26.873 -15.455 1.00 49.75 100 ASN A C 1
ATOM 771 O O . ASN A 1 100 ? -46.625 -27.756 -15.686 1.00 49.75 100 ASN A O 1
ATOM 775 N N . SER A 1 101 ? -45.751 -26.216 -14.300 1.00 42.53 101 SER A N 1
ATOM 776 C CA . SER A 1 101 ? -46.740 -26.396 -13.235 1.00 42.53 101 SER A CA 1
ATOM 777 C C . SER A 1 101 ? -46.893 -25.102 -12.443 1.00 42.53 101 SER A C 1
ATOM 779 O O . SER A 1 101 ? -45.992 -24.709 -11.701 1.00 42.53 101 SER A O 1
ATOM 781 N N . ASN A 1 102 ? -48.046 -24.451 -12.603 1.00 50.88 102 ASN A N 1
ATOM 782 C CA . ASN A 1 102 ? -48.512 -23.451 -11.648 1.00 50.88 102 ASN A CA 1
ATOM 783 C C . ASN A 1 102 ? -48.700 -24.118 -10.285 1.00 50.88 102 ASN A C 1
ATOM 785 O O . ASN A 1 102 ? -49.295 -25.188 -10.232 1.00 50.88 102 ASN A O 1
ATOM 789 N N . GLU A 1 103 ? -48.355 -23.416 -9.212 1.00 46.69 103 GLU A N 1
ATOM 790 C CA . GLU A 1 103 ? -49.278 -23.278 -8.085 1.00 46.69 103 GLU A CA 1
ATOM 791 C C . GLU A 1 103 ? -48.934 -22.034 -7.261 1.00 46.69 103 GLU A C 1
ATOM 793 O O . GLU A 1 103 ? -47.784 -21.602 -7.174 1.00 46.69 103 GLU A O 1
ATOM 798 N N . SER A 1 104 ? -49.963 -21.415 -6.698 1.00 49.59 104 SER A N 1
ATOM 799 C CA . SER A 1 104 ? -49.867 -20.354 -5.696 1.00 49.59 104 SER A CA 1
ATOM 800 C C . SER A 1 104 ? -50.705 -20.782 -4.500 1.00 49.59 104 SER A C 1
ATOM 802 O O . SER A 1 104 ? -51.713 -21.464 -4.683 1.00 49.59 104 SER A O 1
ATOM 804 N N . PRO A 1 105 ? -50.347 -20.331 -3.295 1.00 56.81 105 PRO A N 1
ATOM 805 C CA . PRO A 1 105 ? -51.407 -19.797 -2.446 1.00 56.81 105 PRO A CA 1
ATOM 806 C C . PRO A 1 105 ? -51.080 -18.409 -1.881 1.00 56.81 105 PRO A C 1
ATOM 808 O O . PRO A 1 105 ? -49.926 -17.989 -1.794 1.00 56.81 105 PRO A O 1
ATOM 811 N N . GLN A 1 106 ? -52.141 -17.698 -1.504 1.00 50.69 106 GLN A N 1
ATOM 812 C CA . GLN A 1 106 ? -52.108 -16.383 -0.865 1.00 50.69 106 GLN A CA 1
ATOM 813 C C . GLN A 1 106 ? -52.166 -16.501 0.666 1.00 50.69 106 GLN A C 1
ATOM 815 O O . GLN A 1 106 ? -52.890 -17.345 1.184 1.00 50.69 106 GLN A O 1
ATOM 820 N N . SER A 1 107 ? -51.504 -15.569 1.352 1.00 44.78 107 SER A N 1
ATOM 821 C CA . SER A 1 107 ? -51.890 -14.975 2.650 1.00 44.78 107 SER A CA 1
ATOM 822 C C . SER A 1 107 ? -50.937 -13.784 2.876 1.00 44.78 107 SER A C 1
ATOM 824 O O . SER A 1 107 ? -49.728 -13.963 2.745 1.00 44.78 107 SER A O 1
ATOM 826 N N . GLU A 1 108 ? -51.389 -12.528 2.944 1.00 46.31 108 GLU A N 1
ATOM 827 C CA . GLU A 1 108 ? -51.971 -11.870 4.139 1.00 46.31 108 GLU A CA 1
ATOM 828 C C . GLU A 1 108 ? -50.989 -11.783 5.328 1.00 46.31 108 GLU A C 1
ATOM 830 O O . GLU A 1 108 ? -50.291 -12.748 5.617 1.00 46.31 108 GLU A O 1
ATOM 835 N N . ASP A 1 109 ? -50.893 -10.700 6.108 1.00 40.03 109 ASP A N 1
ATOM 836 C CA . ASP A 1 109 ? -51.284 -9.280 5.960 1.00 40.03 109 ASP A CA 1
ATOM 837 C C . ASP A 1 109 ? -50.528 -8.475 7.065 1.00 40.03 109 ASP A C 1
ATOM 839 O O . ASP A 1 109 ? -49.861 -9.064 7.915 1.00 40.03 109 ASP A O 1
ATOM 843 N N . ASN A 1 110 ? -50.696 -7.149 7.106 1.00 48.78 110 ASN A N 1
ATOM 844 C CA . ASN A 1 110 ? -50.331 -6.198 8.167 1.00 48.78 110 ASN A CA 1
ATOM 845 C C . ASN A 1 110 ? -48.845 -5.811 8.364 1.00 48.78 110 ASN A C 1
ATOM 847 O O . ASN A 1 110 ? -47.945 -6.638 8.300 1.00 48.78 110 ASN A O 1
ATOM 851 N N . SER A 1 111 ? -48.515 -4.568 8.756 1.00 47.06 111 SER A N 1
ATOM 852 C CA . SER A 1 111 ? -49.061 -3.235 8.396 1.00 47.06 111 SER A CA 1
ATOM 853 C C . SER A 1 111 ? -48.156 -2.109 8.963 1.00 47.06 111 SER A C 1
ATOM 855 O O . SER A 1 111 ? -47.221 -2.354 9.716 1.00 47.06 111 SER A O 1
ATOM 857 N N . GLN A 1 112 ? -48.498 -0.855 8.628 1.00 47.84 112 GLN A N 1
ATOM 858 C CA . GLN A 1 112 ? -48.097 0.413 9.277 1.00 47.84 112 GLN A CA 1
ATOM 859 C C . GLN A 1 112 ? -46.648 0.923 9.097 1.00 47.84 112 GLN A C 1
ATOM 861 O O . GLN A 1 112 ? -45.695 0.459 9.709 1.00 47.84 112 GLN A O 1
ATOM 866 N N . GLY A 1 113 ? -46.522 2.027 8.345 1.00 46.50 113 GLY A N 1
ATOM 867 C CA . GLY A 1 113 ? -45.272 2.782 8.160 1.00 46.50 113 GLY A CA 1
ATOM 868 C C . GLY A 1 113 ? -45.483 4.202 7.607 1.00 46.50 113 GLY A C 1
ATOM 869 O O . GLY A 1 113 ? -44.783 4.621 6.694 1.00 46.50 113 GLY A O 1
ATOM 870 N N . LYS A 1 114 ? -46.501 4.936 8.088 1.00 58.50 114 LYS A N 1
ATOM 871 C CA . LYS A 1 114 ? -46.934 6.230 7.509 1.00 58.50 114 LYS A CA 1
ATOM 872 C C . LYS A 1 114 ? -45.894 7.364 7.629 1.00 58.50 114 LYS A C 1
ATOM 874 O O . LYS A 1 114 ? -45.516 7.723 8.747 1.00 58.50 114 LYS A O 1
ATOM 879 N N . ARG A 1 115 ? -45.579 7.998 6.485 1.00 54.41 115 ARG A N 1
ATOM 880 C CA . ARG A 1 115 ? -45.242 9.432 6.223 1.00 54.41 115 ARG A CA 1
ATOM 881 C C . ARG A 1 115 ? -44.848 9.549 4.722 1.00 54.41 115 ARG A C 1
ATOM 883 O O . ARG A 1 115 ? -44.083 8.697 4.296 1.00 54.41 115 ARG A O 1
ATOM 890 N N . LYS A 1 116 ? -45.368 10.413 3.817 1.00 58.03 116 LYS A N 1
ATOM 891 C CA . LYS A 1 116 ? -45.857 11.826 3.859 1.00 58.03 116 LYS A CA 1
ATOM 892 C C . LYS A 1 116 ? -44.790 12.759 4.470 1.00 58.03 116 LYS A C 1
ATOM 894 O O . LYS A 1 116 ? -44.373 12.464 5.581 1.00 58.03 116 LYS A O 1
ATOM 899 N N . ILE A 1 117 ? -44.276 13.855 3.890 1.00 55.09 117 ILE A N 1
ATOM 900 C CA . ILE A 1 117 ? -44.689 14.889 2.892 1.00 55.09 117 ILE A CA 1
ATOM 901 C C . ILE A 1 117 ? -43.364 15.430 2.240 1.00 55.09 117 ILE A C 1
ATOM 903 O O . ILE A 1 117 ? -42.352 15.339 2.938 1.00 55.09 117 ILE A O 1
ATOM 907 N N . ASP A 1 118 ? -43.175 15.978 1.021 1.00 54.31 118 ASP A N 1
ATOM 908 C CA . ASP A 1 118 ? -43.957 16.327 -0.209 1.00 54.31 118 ASP A CA 1
ATOM 909 C C . ASP A 1 118 ? -43.310 15.631 -1.461 1.00 54.31 118 ASP A C 1
ATOM 911 O O . ASP A 1 118 ? -42.284 14.971 -1.293 1.00 54.31 118 ASP A O 1
ATOM 915 N N . GLU A 1 119 ? -43.770 15.650 -2.731 1.00 54.78 119 GLU A N 1
ATOM 916 C CA . GLU A 1 119 ? -44.803 16.403 -3.502 1.00 54.78 119 GLU A CA 1
ATOM 917 C C . GLU A 1 119 ? -44.406 17.746 -4.229 1.00 54.78 119 GLU A C 1
ATOM 919 O O . GLU A 1 119 ? -44.997 18.792 -3.967 1.00 54.78 119 GLU A O 1
ATOM 924 N N . SER A 1 120 ? -43.457 17.771 -5.202 1.00 53.31 120 SER A N 1
ATOM 925 C CA . SER A 1 120 ? -43.394 18.829 -6.265 1.00 53.31 120 SER A CA 1
ATOM 926 C C . SER A 1 120 ? -42.638 18.457 -7.558 1.00 53.31 120 SER A C 1
ATOM 928 O O . SER A 1 120 ? -41.500 17.996 -7.540 1.00 53.31 120 SER A O 1
ATOM 930 N N . ASP A 1 121 ? -43.328 18.727 -8.665 1.00 54.03 121 ASP A N 1
ATOM 931 C CA . ASP A 1 121 ? -43.237 18.185 -10.028 1.00 54.03 121 ASP A CA 1
ATOM 932 C C . ASP A 1 121 ? -42.392 19.109 -10.985 1.00 54.03 121 ASP A C 1
ATOM 934 O O . ASP A 1 121 ? -41.414 19.689 -10.505 1.00 54.03 121 ASP A O 1
ATOM 938 N N . PRO A 1 122 ? -42.575 19.224 -12.326 1.00 67.12 122 PRO A N 1
ATOM 939 C CA . PRO A 1 122 ? -41.514 18.790 -13.246 1.00 67.12 122 PRO A CA 1
ATOM 940 C C . PRO A 1 122 ? -41.063 19.827 -14.302 1.00 67.12 122 PRO A C 1
ATOM 942 O O . PRO A 1 122 ? -41.751 20.804 -14.593 1.00 67.12 122 PRO A O 1
ATOM 945 N N . ALA A 1 123 ? -39.953 19.550 -15.005 1.00 42.22 123 ALA A N 1
ATOM 946 C CA . ALA A 1 123 ? -39.679 20.158 -16.315 1.00 42.22 123 ALA A CA 1
ATOM 947 C C . ALA A 1 123 ? -38.702 19.343 -17.186 1.00 42.22 123 ALA A C 1
ATOM 949 O O . ALA A 1 123 ? -37.660 18.915 -16.706 1.00 42.22 123 ALA A O 1
ATOM 950 N N . SER A 1 124 ? -39.047 19.227 -18.477 1.00 44.41 124 SER A N 1
ATOM 951 C CA . SER A 1 124 ? -38.200 19.086 -19.683 1.00 44.41 124 SER A CA 1
ATOM 952 C C . SER A 1 124 ? -36.894 18.251 -19.619 1.00 44.41 124 SER A C 1
ATOM 954 O O . SER A 1 124 ? -35.965 18.560 -18.884 1.00 44.41 124 SER A O 1
ATOM 956 N N . GLY A 1 125 ? -36.661 17.237 -20.458 1.00 42.66 125 GLY A N 1
ATOM 957 C CA . GLY A 1 125 ? -37.310 16.907 -21.733 1.00 42.66 125 GLY A CA 1
ATOM 958 C C . GLY A 1 125 ? -36.296 16.942 -22.881 1.00 42.66 125 GLY A C 1
ATOM 959 O O . GLY A 1 125 ? -35.852 18.008 -23.295 1.00 42.66 125 GLY A O 1
ATOM 960 N N . SER A 1 126 ? -35.904 15.772 -23.394 1.00 47.28 126 SER A N 1
ATOM 961 C CA . SER A 1 126 ? -35.065 15.649 -24.595 1.00 47.28 126 SER A CA 1
ATOM 962 C C . SER A 1 126 ? -35.159 14.231 -25.160 1.00 47.28 126 SER A C 1
ATOM 964 O O . SER A 1 126 ? -34.341 13.358 -24.865 1.00 47.28 126 SER A O 1
ATOM 966 N N . GLU A 1 127 ? -36.191 13.980 -25.962 1.00 51.97 127 GLU A N 1
ATOM 967 C CA . GLU A 1 127 ? -36.211 12.801 -26.824 1.00 51.97 127 GLU A CA 1
ATOM 968 C C . GLU A 1 127 ? -35.109 12.924 -27.883 1.00 51.97 127 GLU A C 1
ATOM 970 O O . GLU A 1 127 ? -34.990 13.966 -28.534 1.00 51.97 127 GLU A O 1
ATOM 975 N N . ARG A 1 128 ? -34.360 11.846 -28.153 1.00 51.16 128 ARG A N 1
ATOM 976 C CA . ARG A 1 128 ? -33.714 11.700 -29.466 1.00 51.16 128 ARG A CA 1
ATOM 977 C C . ARG A 1 128 ? -33.453 10.255 -29.880 1.00 51.16 128 ARG A C 1
ATOM 979 O O . ARG A 1 128 ? -32.395 9.693 -29.636 1.00 51.16 128 ARG A O 1
ATOM 986 N N . ALA A 1 129 ? -34.461 9.736 -30.578 1.00 57.94 129 ALA A N 1
ATOM 987 C CA . ALA A 1 129 ? -34.373 8.952 -31.809 1.00 57.94 129 ALA A CA 1
ATOM 988 C C . ALA A 1 129 ? -33.354 7.798 -31.905 1.00 57.94 129 ALA A C 1
ATOM 990 O O . ALA A 1 129 ? -32.137 7.973 -31.910 1.00 57.94 129 ALA A O 1
ATOM 991 N N . ASN A 1 130 ? -33.905 6.617 -32.195 1.00 55.28 130 ASN A N 1
ATOM 992 C CA . ASN A 1 130 ? -33.194 5.457 -32.726 1.00 55.28 130 ASN A CA 1
ATOM 993 C C . ASN A 1 130 ? -32.177 5.824 -33.821 1.00 55.28 130 ASN A C 1
ATOM 995 O O . ASN A 1 130 ? -32.534 6.440 -34.827 1.00 55.28 130 ASN A O 1
ATOM 999 N N . LYS A 1 131 ? -30.947 5.308 -33.714 1.00 60.06 131 LYS A N 1
ATOM 1000 C CA . LYS A 1 131 ? -30.065 5.162 -34.878 1.00 60.06 131 LYS A CA 1
ATOM 1001 C C . LYS A 1 131 ? -29.256 3.871 -34.814 1.00 60.06 131 LYS A C 1
ATOM 1003 O O . LYS A 1 131 ? -28.162 3.823 -34.259 1.00 60.06 131 LYS A O 1
ATOM 1008 N N . ALA A 1 132 ? -29.785 2.822 -35.438 1.00 58.94 132 ALA A N 1
ATOM 1009 C CA . ALA A 1 132 ? -29.034 1.599 -35.679 1.00 58.94 132 ALA A CA 1
ATOM 1010 C C . ALA A 1 132 ? -27.849 1.896 -36.617 1.00 58.94 132 ALA A C 1
ATOM 1012 O O . ALA A 1 132 ? -28.036 2.155 -37.807 1.00 58.94 132 ALA A O 1
ATOM 1013 N N . GLN A 1 133 ? -26.620 1.861 -36.096 1.00 61.41 133 GLN A N 1
ATOM 1014 C CA . GLN A 1 133 ? -25.404 1.993 -36.902 1.00 61.41 133 GLN A CA 1
ATOM 1015 C C . GLN A 1 133 ? -24.563 0.719 -36.830 1.00 61.41 133 GLN A C 1
ATOM 1017 O O . GLN A 1 133 ? -23.710 0.562 -35.966 1.00 61.41 133 GLN A O 1
ATOM 1022 N N . LYS A 1 134 ? -24.858 -0.164 -37.791 1.00 59.53 134 LYS A N 1
ATOM 1023 C CA . LYS A 1 134 ? -23.982 -1.158 -38.433 1.00 59.53 134 LYS A CA 1
ATOM 1024 C C . LYS A 1 134 ? -22.813 -1.693 -37.592 1.00 59.53 134 LYS A C 1
ATOM 1026 O O . LYS A 1 134 ? -21.763 -1.065 -37.484 1.00 59.53 134 LYS A O 1
ATOM 1031 N N . THR A 1 135 ? -22.970 -2.940 -37.158 1.00 46.44 135 THR A N 1
ATOM 1032 C CA . THR A 1 135 ? -21.887 -3.866 -36.808 1.00 46.44 135 THR A CA 1
ATOM 1033 C C . THR A 1 135 ? -20.699 -3.729 -37.766 1.00 46.44 135 THR A C 1
ATOM 1035 O O . THR A 1 135 ? -20.841 -3.985 -38.961 1.00 46.44 135 THR A O 1
ATOM 1038 N N . VAL A 1 136 ? -19.520 -3.387 -37.243 1.00 60.09 136 VAL A N 1
ATOM 1039 C CA . VAL A 1 136 ? -18.250 -3.539 -37.966 1.00 60.09 136 VAL A CA 1
ATOM 1040 C C . VAL A 1 136 ? -17.602 -4.832 -37.487 1.00 60.09 136 VAL A C 1
ATOM 1042 O O . VAL A 1 136 ? -16.982 -4.882 -36.426 1.00 60.09 136 VAL A O 1
ATOM 1045 N N . THR A 1 137 ? -17.786 -5.903 -38.255 1.00 45.66 137 THR A N 1
ATOM 1046 C CA . THR A 1 137 ? -17.098 -7.178 -38.035 1.00 45.66 137 THR A CA 1
ATOM 1047 C C . THR A 1 137 ? -15.618 -7.020 -38.359 1.00 45.66 137 THR A C 1
ATOM 1049 O O . THR A 1 137 ? -15.248 -6.898 -39.526 1.00 45.66 137 THR A O 1
ATOM 1052 N N . PHE A 1 138 ? -14.764 -7.038 -37.338 1.00 51.44 138 PHE A N 1
ATOM 1053 C CA . PHE A 1 138 ? -13.321 -7.086 -37.541 1.00 51.44 138 PHE A CA 1
ATOM 1054 C C . PHE A 1 138 ? -12.899 -8.543 -37.761 1.00 51.44 138 PHE A C 1
ATOM 1056 O O . PHE A 1 138 ? -12.873 -9.331 -36.814 1.00 51.44 138 PHE A O 1
ATOM 1063 N N . SER A 1 139 ? -12.608 -8.915 -39.010 1.00 52.00 139 SER A N 1
ATOM 1064 C CA . SER A 1 139 ? -12.129 -10.256 -39.362 1.00 52.00 139 SER A CA 1
ATOM 1065 C C . SER A 1 139 ? -10.772 -10.514 -38.711 1.00 52.00 139 SER A C 1
ATOM 1067 O O . SER A 1 139 ? -9.739 -10.035 -39.174 1.00 52.00 139 SER A O 1
ATOM 1069 N N . GLN A 1 140 ? -10.773 -11.250 -37.601 1.00 41.69 140 GLN A N 1
ATOM 1070 C CA . GLN A 1 140 ? -9.556 -11.605 -36.883 1.00 41.69 140 GLN A CA 1
ATOM 1071 C C . GLN A 1 140 ? -8.904 -12.823 -37.545 1.00 41.69 140 GLN A C 1
ATOM 1073 O O . GLN A 1 140 ? -9.108 -13.958 -37.115 1.00 41.69 140 GLN A O 1
ATOM 1078 N N . GLU A 1 141 ? -8.130 -12.583 -38.605 1.00 54.19 141 GLU A N 1
ATOM 1079 C CA . GLU A 1 141 ? -7.375 -13.641 -39.277 1.00 54.19 141 GLU A CA 1
ATOM 1080 C C . GLU A 1 141 ? -6.424 -14.341 -38.299 1.00 54.19 141 GLU A C 1
ATOM 1082 O O . GLU A 1 141 ? -5.621 -13.730 -37.587 1.00 54.19 141 GLU A O 1
ATOM 1087 N N . SER A 1 142 ? -6.560 -15.662 -38.230 1.00 48.19 142 SER A N 1
ATOM 1088 C CA . SER A 1 142 ? -5.860 -16.491 -37.264 1.00 48.19 142 SER A CA 1
ATOM 1089 C C . SER A 1 142 ? -4.448 -16.825 -37.734 1.00 48.19 142 SER A C 1
ATOM 1091 O O . SER A 1 142 ? -4.286 -17.553 -38.711 1.00 48.19 142 SER A O 1
ATOM 1093 N N . ASN A 1 143 ? -3.433 -16.443 -36.957 1.00 41.00 143 ASN A N 1
ATOM 1094 C CA . ASN A 1 143 ? -2.170 -17.179 -36.944 1.00 41.00 143 ASN A CA 1
ATOM 1095 C C . ASN A 1 143 ? -2.003 -17.879 -35.588 1.00 41.00 143 ASN A C 1
ATOM 1097 O O . ASN A 1 143 ? -1.792 -17.246 -34.550 1.00 41.00 143 ASN A O 1
ATOM 1101 N N . ALA A 1 144 ? -2.200 -19.196 -35.588 1.00 48.41 144 ALA A N 1
ATOM 1102 C CA . ALA A 1 144 ? -2.371 -19.991 -34.382 1.00 48.41 144 ALA A CA 1
ATOM 1103 C C . ALA A 1 144 ? -1.073 -20.697 -33.957 1.00 48.41 144 ALA A C 1
ATOM 1105 O O . ALA A 1 144 ? -0.763 -21.790 -34.422 1.00 48.41 144 ALA A O 1
ATOM 1106 N N . THR A 1 145 ? -0.375 -20.142 -32.963 1.00 42.03 145 THR A N 1
ATOM 1107 C CA . THR A 1 145 ? 0.604 -20.896 -32.155 1.00 42.03 145 THR A CA 1
ATOM 1108 C C . THR A 1 145 ? 0.257 -20.806 -30.671 1.00 42.03 145 THR A C 1
ATOM 1110 O O . THR A 1 145 ? 0.837 -20.031 -29.906 1.00 42.03 145 THR A O 1
ATOM 1113 N N . SER A 1 146 ? -0.720 -21.611 -30.252 1.00 46.66 146 SER A N 1
ATOM 1114 C CA . SER A 1 146 ? -1.266 -21.697 -28.891 1.00 46.66 146 SER A CA 1
ATOM 1115 C C . SER A 1 146 ? -0.324 -22.409 -27.899 1.00 46.66 146 SER A C 1
ATOM 1117 O O . SER A 1 146 ? -0.659 -23.415 -27.278 1.00 46.66 146 SER A O 1
ATOM 1119 N N . ALA A 1 147 ? 0.875 -21.855 -27.695 1.00 43.66 147 ALA A N 1
ATOM 1120 C CA . ALA A 1 147 ? 1.886 -22.376 -26.772 1.00 43.66 147 ALA A CA 1
ATOM 1121 C C . ALA A 1 147 ? 1.513 -22.149 -25.286 1.00 43.66 147 ALA A C 1
ATOM 1123 O O . ALA A 1 147 ? 2.049 -21.272 -24.601 1.00 43.66 147 ALA A O 1
ATOM 1124 N N . SER A 1 148 ? 0.592 -22.960 -24.759 1.00 51.84 148 SER A N 1
ATOM 1125 C CA . SER A 1 148 ? 0.056 -22.856 -23.396 1.00 51.84 148 SER A CA 1
ATOM 1126 C C . SER A 1 148 ? 1.104 -23.127 -22.298 1.00 51.84 148 SER A C 1
ATOM 1128 O O . SER A 1 148 ? 1.232 -24.244 -21.789 1.00 51.84 148 SER A O 1
ATOM 1130 N N . ARG A 1 149 ? 1.841 -22.099 -21.859 1.00 42.84 149 ARG A N 1
ATOM 1131 C CA . ARG A 1 149 ? 2.758 -22.203 -20.709 1.00 42.84 149 ARG A CA 1
ATOM 1132 C C . ARG A 1 149 ? 2.086 -21.775 -19.405 1.00 42.84 149 ARG A C 1
ATOM 1134 O O . ARG A 1 149 ? 2.019 -20.594 -19.066 1.00 42.84 149 ARG A O 1
ATOM 1141 N N . LYS A 1 150 ? 1.628 -22.783 -18.651 1.00 46.81 150 LYS A N 1
ATOM 1142 C CA . LYS A 1 150 ? 1.117 -22.678 -17.273 1.00 46.81 150 LYS A CA 1
ATOM 1143 C C . LYS A 1 150 ? 2.067 -21.810 -16.427 1.00 46.81 150 LYS A C 1
ATOM 1145 O O . LYS A 1 150 ? 3.190 -22.225 -16.144 1.00 46.81 150 LYS A O 1
ATOM 1150 N N . LYS A 1 151 ? 1.634 -20.615 -15.995 1.00 42.66 151 LYS A N 1
ATOM 1151 C CA . LYS A 1 151 ? 2.407 -19.768 -15.065 1.00 42.66 151 LYS A CA 1
ATOM 1152 C C . LYS A 1 151 ? 2.409 -20.400 -13.673 1.00 42.66 151 LYS A C 1
ATOM 1154 O O . LYS A 1 151 ? 1.592 -20.055 -12.824 1.00 42.66 151 LYS A O 1
ATOM 1159 N N . ALA A 1 152 ? 3.345 -21.319 -13.446 1.00 44.16 152 ALA A N 1
ATOM 1160 C CA . ALA A 1 152 ? 3.605 -21.904 -12.140 1.00 44.16 152 ALA A CA 1
ATOM 1161 C C . ALA A 1 152 ? 3.990 -20.801 -11.139 1.00 44.16 152 ALA A C 1
ATOM 1163 O O . ALA A 1 152 ? 5.124 -20.316 -11.116 1.00 44.16 152 ALA A O 1
ATOM 1164 N N . THR A 1 153 ? 3.039 -20.386 -10.300 1.00 45.50 153 THR A N 1
ATOM 1165 C CA . THR A 1 153 ? 3.331 -19.539 -9.143 1.00 45.50 153 THR A CA 1
ATOM 1166 C C . THR A 1 153 ? 4.281 -20.290 -8.229 1.00 45.50 153 THR A C 1
ATOM 1168 O O . THR A 1 153 ? 3.925 -21.326 -7.673 1.00 45.50 153 THR A O 1
ATOM 1171 N N . LYS A 1 154 ? 5.499 -19.761 -8.083 1.00 44.28 154 LYS A N 1
ATOM 1172 C CA . LYS A 1 154 ? 6.572 -20.353 -7.284 1.00 44.28 154 LYS A CA 1
ATOM 1173 C C . LYS A 1 154 ? 6.252 -20.247 -5.792 1.00 44.28 154 LYS A C 1
ATOM 1175 O O . LYS A 1 154 ? 6.759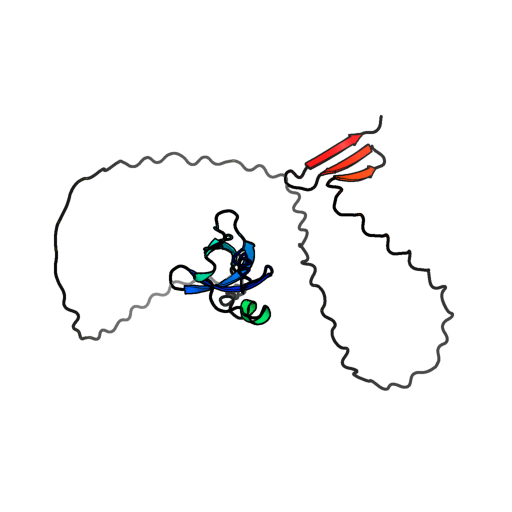 -19.364 -5.100 1.00 44.28 154 LYS A O 1
ATOM 1180 N N . VAL A 1 155 ? 5.386 -21.143 -5.318 1.00 44.94 155 VAL A N 1
ATOM 1181 C CA . VAL A 1 155 ? 5.126 -21.374 -3.897 1.00 44.94 155 VAL A CA 1
ATOM 1182 C C . VAL A 1 155 ? 6.474 -21.619 -3.229 1.00 44.94 155 VAL A C 1
ATOM 1184 O O . VAL A 1 155 ? 7.192 -22.556 -3.575 1.00 44.94 155 VAL A O 1
ATOM 1187 N N . LYS A 1 156 ? 6.846 -20.751 -2.283 1.00 49.91 156 LYS A N 1
ATOM 1188 C CA . LYS A 1 156 ? 7.921 -21.077 -1.349 1.00 49.91 156 LYS A CA 1
ATOM 1189 C C . LYS A 1 156 ? 7.396 -22.229 -0.505 1.00 49.91 156 LYS A C 1
ATOM 1191 O O . LYS A 1 156 ? 6.479 -22.010 0.282 1.00 49.91 156 LYS A O 1
ATOM 1196 N N . MET A 1 157 ? 7.945 -23.428 -0.680 1.00 42.69 157 MET A N 1
ATOM 1197 C CA . MET A 1 157 ? 7.657 -24.523 0.240 1.00 42.69 157 MET A CA 1
ATOM 1198 C C . MET A 1 157 ? 8.032 -24.059 1.648 1.00 42.69 157 MET A C 1
ATOM 1200 O O . MET A 1 157 ? 9.166 -23.632 1.885 1.00 42.69 157 MET A O 1
ATOM 1204 N N . ALA A 1 158 ? 7.064 -24.093 2.562 1.00 46.56 158 ALA A N 1
ATOM 1205 C CA . ALA A 1 158 ? 7.367 -24.019 3.980 1.00 46.56 158 ALA A CA 1
ATOM 1206 C C . ALA A 1 158 ? 8.224 -25.237 4.355 1.00 46.56 158 ALA A C 1
ATOM 1208 O O . ALA A 1 158 ? 8.150 -26.278 3.697 1.00 46.56 158 ALA A O 1
ATOM 1209 N N . LYS A 1 159 ? 9.024 -25.127 5.420 1.00 51.38 159 LYS A N 1
ATOM 1210 C CA . LYS A 1 159 ? 9.632 -26.315 6.022 1.00 51.38 159 LYS A CA 1
ATOM 1211 C C . LYS A 1 159 ? 8.503 -27.186 6.575 1.00 51.38 159 LYS A C 1
ATOM 1213 O O . LYS A 1 159 ? 7.941 -26.863 7.616 1.00 51.38 159 LYS A O 1
ATOM 1218 N N . SER A 1 160 ? 8.182 -28.278 5.891 1.00 49.84 160 SER A N 1
ATOM 1219 C CA . SER A 1 160 ? 7.509 -29.408 6.519 1.00 49.84 160 SER A CA 1
ATOM 1220 C C . SER A 1 160 ? 8.472 -29.983 7.554 1.00 49.84 160 SER A C 1
ATOM 1222 O O . SER A 1 160 ? 9.506 -30.544 7.184 1.00 49.84 160 SER A O 1
ATOM 1224 N N . ASN A 1 161 ? 8.172 -29.814 8.843 1.00 51.38 161 ASN A N 1
ATOM 1225 C CA . ASN A 1 161 ? 8.887 -30.548 9.881 1.00 51.38 161 ASN A CA 1
ATOM 1226 C C . ASN A 1 161 ? 8.645 -32.039 9.632 1.00 51.38 161 ASN A C 1
ATOM 1228 O O . ASN A 1 161 ? 7.497 -32.474 9.587 1.00 51.38 161 ASN A O 1
ATOM 1232 N N . SER A 1 162 ? 9.720 -32.796 9.413 1.00 46.53 162 SER A N 1
ATOM 1233 C CA . SER A 1 162 ? 9.621 -34.224 9.119 1.00 46.53 162 SER A CA 1
ATOM 1234 C C . SER A 1 162 ? 9.154 -34.966 10.370 1.00 46.53 162 SER A C 1
ATOM 1236 O O . SER A 1 162 ? 9.931 -35.168 11.306 1.00 46.53 162 SER A O 1
ATOM 1238 N N . SER A 1 163 ? 7.876 -35.342 10.405 1.00 50.53 163 SER A N 1
ATOM 1239 C CA . SER A 1 163 ? 7.336 -36.258 11.405 1.00 50.53 163 SER A CA 1
ATOM 1240 C C . SER A 1 163 ? 7.996 -37.621 11.209 1.00 50.53 163 SER A C 1
ATOM 1242 O O . SER A 1 163 ? 7.740 -38.310 10.222 1.00 50.53 163 SER A O 1
ATOM 1244 N N . ARG A 1 164 ? 8.884 -37.970 12.141 1.00 52.62 164 ARG A N 1
ATOM 1245 C CA . ARG A 1 164 ? 9.782 -39.131 12.117 1.00 52.62 164 ARG A CA 1
ATOM 1246 C C . ARG A 1 164 ? 9.017 -40.456 12.268 1.00 52.62 164 ARG A C 1
ATOM 1248 O O . ARG A 1 164 ? 9.094 -41.098 13.311 1.00 52.62 164 ARG A O 1
ATOM 1255 N N . ILE A 1 165 ? 8.291 -40.866 11.230 1.00 46.28 165 ILE A N 1
ATOM 1256 C CA . ILE A 1 165 ? 7.700 -42.206 11.130 1.00 46.28 165 ILE A CA 1
ATOM 1257 C C . ILE A 1 165 ? 8.849 -43.193 10.904 1.00 46.28 165 ILE A C 1
ATOM 1259 O O . ILE A 1 165 ? 9.454 -43.226 9.835 1.00 46.28 165 ILE A O 1
ATOM 1263 N N . GLY A 1 166 ? 9.198 -43.941 11.949 1.00 53.84 166 GLY A N 1
ATOM 1264 C CA . GLY A 1 166 ? 10.277 -44.921 11.912 1.00 53.84 166 GLY A CA 1
ATOM 1265 C C . GLY A 1 166 ? 9.763 -46.316 11.582 1.00 53.84 166 GLY A C 1
ATOM 1266 O O . GLY A 1 166 ? 9.278 -47.011 12.469 1.00 53.84 166 GLY A O 1
ATOM 1267 N N . THR A 1 167 ? 9.936 -46.762 10.340 1.00 47.31 167 THR A N 1
ATOM 1268 C CA . THR A 1 167 ? 9.846 -48.185 9.994 1.00 47.31 167 THR A CA 1
ATOM 1269 C C . THR A 1 167 ? 11.194 -48.852 10.259 1.00 47.31 167 THR A C 1
ATOM 1271 O O . THR A 1 167 ? 12.149 -48.666 9.506 1.00 47.31 167 THR A O 1
ATOM 1274 N N . ARG A 1 168 ? 11.282 -49.634 11.342 1.00 52.56 168 ARG A N 1
ATOM 1275 C CA . ARG A 1 168 ? 12.363 -50.612 11.521 1.00 52.56 168 ARG A CA 1
ATOM 1276 C C . ARG A 1 168 ? 12.163 -51.741 10.509 1.00 52.56 168 ARG A C 1
ATOM 1278 O O . ARG A 1 168 ? 11.201 -52.490 10.626 1.00 52.56 168 ARG A O 1
ATOM 1285 N N . SER A 1 169 ? 13.098 -51.896 9.584 1.00 48.69 169 SER A N 1
ATOM 1286 C CA . SER A 1 169 ? 13.261 -53.112 8.787 1.00 48.69 169 SER A CA 1
ATOM 1287 C C . SER A 1 169 ? 14.750 -53.412 8.683 1.00 48.69 169 SER A C 1
ATOM 1289 O O . SER A 1 169 ? 15.493 -52.673 8.037 1.00 48.69 169 SER A O 1
ATOM 1291 N N . THR A 1 170 ? 15.192 -54.467 9.362 1.00 53.56 170 THR A N 1
ATOM 1292 C CA . THR A 1 170 ? 16.528 -55.043 9.188 1.00 53.56 170 THR A CA 1
ATOM 1293 C C . THR A 1 170 ? 16.662 -55.546 7.754 1.00 53.56 170 THR A C 1
ATOM 1295 O O . THR A 1 170 ? 15.872 -56.384 7.327 1.00 53.56 170 THR A O 1
ATOM 1298 N N . GLY A 1 171 ? 17.634 -55.012 7.018 1.00 47.41 171 GLY A N 1
ATOM 1299 C CA . GLY A 1 171 ? 17.945 -55.373 5.637 1.00 47.41 171 GLY A CA 1
ATOM 1300 C C . GLY A 1 171 ? 19.459 -55.423 5.460 1.00 47.41 171 GLY A C 1
ATOM 1301 O O . GLY A 1 171 ? 20.179 -54.658 6.103 1.00 47.41 171 GLY A O 1
ATOM 1302 N N . GLU A 1 172 ? 19.925 -56.378 4.664 1.00 51.38 172 GLU A N 1
ATOM 1303 C CA . GLU A 1 172 ? 21.311 -56.851 4.690 1.00 51.38 172 GLU A CA 1
ATOM 1304 C C . GLU A 1 172 ? 22.296 -55.964 3.904 1.00 51.38 172 GLU A C 1
ATOM 1306 O O . GLU A 1 172 ? 21.918 -55.057 3.159 1.00 51.38 172 GLU A O 1
ATOM 1311 N N . VAL A 1 173 ? 23.592 -56.200 4.118 1.00 54.91 173 VAL A N 1
ATOM 1312 C CA . VAL A 1 173 ? 24.686 -55.359 3.625 1.00 54.91 173 VAL A CA 1
ATOM 1313 C C . VAL A 1 173 ? 24.952 -55.597 2.136 1.00 54.91 173 VAL A C 1
ATOM 1315 O O . VAL A 1 173 ? 25.484 -56.631 1.747 1.00 54.91 173 VAL A O 1
ATOM 1318 N N . ALA A 1 174 ? 24.689 -54.581 1.312 1.00 55.5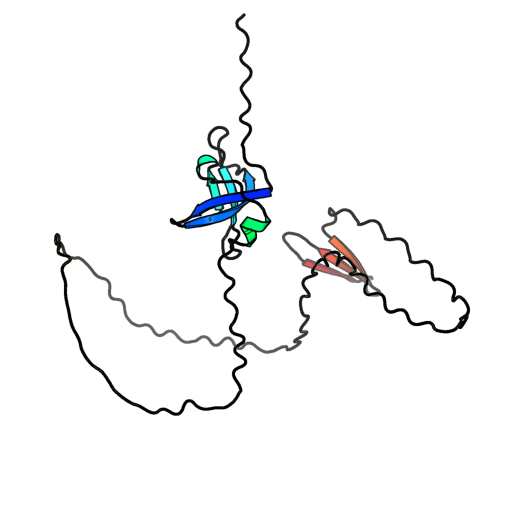9 174 ALA A N 1
ATOM 1319 C CA . ALA A 1 174 ? 25.153 -54.505 -0.073 1.00 55.59 174 ALA A CA 1
ATOM 1320 C C . ALA A 1 174 ? 26.050 -53.268 -0.260 1.00 55.59 174 ALA A C 1
ATOM 1322 O O . ALA A 1 174 ? 25.564 -52.151 -0.451 1.00 55.59 174 ALA A O 1
ATOM 1323 N N . ILE A 1 175 ? 27.373 -53.457 -0.186 1.00 59.56 175 ILE A N 1
ATOM 1324 C CA . ILE A 1 175 ? 28.359 -52.382 -0.386 1.00 59.56 175 ILE A CA 1
ATOM 1325 C C . ILE A 1 175 ? 28.491 -52.106 -1.889 1.00 59.56 175 ILE A C 1
ATOM 1327 O O . ILE A 1 175 ? 29.312 -52.700 -2.584 1.00 59.56 175 ILE A O 1
ATOM 1331 N N . LEU A 1 176 ? 27.660 -51.196 -2.400 1.00 69.12 176 LEU A N 1
ATOM 1332 C CA . LEU A 1 176 ? 27.829 -50.638 -3.742 1.00 69.12 176 LEU A CA 1
ATOM 1333 C C . LEU A 1 176 ? 29.053 -49.700 -3.772 1.00 69.12 176 LEU A C 1
ATOM 1335 O O . LEU A 1 176 ? 29.201 -48.882 -2.861 1.00 69.12 176 LEU A O 1
ATOM 1339 N N . PRO A 1 177 ? 29.916 -49.775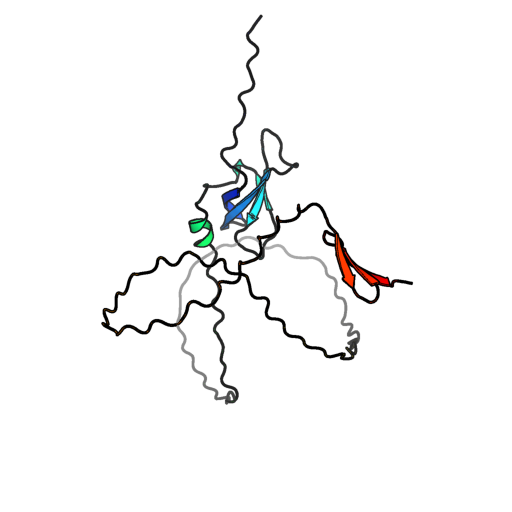 -4.804 1.00 64.69 177 PRO A N 1
ATOM 1340 C CA . PRO A 1 177 ? 31.119 -48.951 -4.887 1.00 64.69 177 PRO A CA 1
ATOM 1341 C C . PRO A 1 177 ? 30.786 -47.457 -5.009 1.00 64.69 177 PRO A C 1
ATOM 1343 O O . PRO A 1 177 ? 29.880 -47.056 -5.744 1.00 64.69 177 PRO A O 1
ATOM 1346 N N . GLU A 1 178 ? 31.538 -46.624 -4.288 1.00 62.25 178 GLU A N 1
ATOM 1347 C CA . GLU A 1 178 ? 31.274 -45.188 -4.169 1.00 62.25 178 GLU A CA 1
ATOM 1348 C C . GLU A 1 178 ? 31.550 -44.444 -5.488 1.00 62.25 178 GLU A C 1
ATOM 1350 O O . GLU A 1 178 ? 32.692 -44.170 -5.862 1.00 62.25 178 GLU A O 1
ATOM 1355 N N . LEU A 1 179 ? 30.482 -44.095 -6.212 1.00 67.75 179 LEU A N 1
ATOM 1356 C CA . LEU A 1 179 ? 30.586 -43.321 -7.449 1.00 67.75 179 LEU A CA 1
ATOM 1357 C C . LEU A 1 179 ? 31.097 -41.894 -7.164 1.00 67.75 179 LEU A C 1
ATOM 1359 O O . LEU A 1 179 ? 30.549 -41.211 -6.294 1.00 67.75 179 LEU A O 1
ATOM 1363 N N . PRO A 1 180 ? 32.083 -41.382 -7.931 1.00 65.88 180 PRO A N 1
ATOM 1364 C CA . PRO A 1 180 ? 32.762 -40.128 -7.618 1.00 65.88 180 PRO A CA 1
ATOM 1365 C C . PRO A 1 180 ? 31.795 -38.938 -7.605 1.00 65.88 180 PRO A C 1
ATOM 1367 O O . PRO A 1 180 ? 31.256 -38.520 -8.637 1.00 65.88 180 PRO A O 1
ATOM 1370 N N . MET A 1 181 ? 31.595 -38.361 -6.416 1.00 54.53 181 MET A N 1
ATOM 1371 C CA . MET A 1 181 ? 30.650 -37.270 -6.182 1.00 54.53 181 MET A CA 1
ATOM 1372 C C . MET A 1 181 ? 31.036 -36.009 -6.971 1.00 54.53 181 MET A C 1
ATOM 1374 O O . MET A 1 181 ? 31.856 -35.199 -6.531 1.00 54.53 181 MET A O 1
ATOM 1378 N N . LYS A 1 182 ? 30.406 -35.800 -8.136 1.00 65.38 182 LYS A N 1
ATOM 1379 C CA . LYS A 1 182 ? 30.623 -34.610 -8.977 1.00 65.38 182 LYS A CA 1
ATOM 1380 C C . LYS A 1 182 ? 30.365 -33.329 -8.172 1.00 65.38 182 LYS A C 1
ATOM 1382 O O . LYS A 1 182 ? 29.223 -33.009 -7.829 1.00 65.38 182 LYS A O 1
ATOM 1387 N N . LYS A 1 183 ? 31.446 -32.596 -7.873 1.00 67.94 183 LYS A N 1
ATOM 1388 C CA . LYS A 1 183 ? 31.429 -31.344 -7.100 1.00 67.94 183 LYS A CA 1
ATOM 1389 C C . LYS A 1 183 ? 30.478 -30.348 -7.770 1.00 67.94 183 LYS A C 1
ATOM 1391 O O . LYS A 1 183 ? 30.665 -29.974 -8.925 1.00 67.94 183 LYS A O 1
ATOM 1396 N N . LYS A 1 184 ? 29.430 -29.940 -7.049 1.00 68.19 184 LYS A N 1
ATOM 1397 C CA . LYS A 1 184 ? 28.405 -29.018 -7.566 1.00 68.19 184 LYS A CA 1
ATOM 1398 C C . LYS A 1 184 ? 29.038 -27.633 -7.779 1.00 68.19 184 LYS A C 1
ATOM 1400 O O . LYS A 1 184 ? 29.708 -27.163 -6.858 1.00 68.19 184 LYS A O 1
ATOM 1405 N N . PRO A 1 185 ? 28.833 -26.972 -8.935 1.00 60.47 185 PRO A N 1
ATOM 1406 C CA . PRO A 1 185 ? 29.428 -25.665 -9.198 1.00 60.47 185 PRO A CA 1
ATOM 1407 C C . PRO A 1 185 ? 28.968 -24.632 -8.164 1.00 60.47 185 PRO A C 1
ATOM 1409 O O . PRO A 1 185 ? 27.839 -24.681 -7.659 1.00 60.47 185 PRO A O 1
ATOM 1412 N N . ALA A 1 186 ? 29.863 -23.700 -7.834 1.00 63.50 186 ALA A N 1
ATOM 1413 C CA . ALA A 1 186 ? 29.582 -22.644 -6.874 1.00 63.50 186 ALA A CA 1
ATOM 1414 C C . ALA A 1 186 ? 28.397 -21.785 -7.346 1.00 63.50 186 ALA A C 1
ATOM 1416 O O . ALA A 1 186 ? 28.259 -21.475 -8.527 1.00 63.50 186 ALA A O 1
ATOM 1417 N N . LYS A 1 187 ? 27.530 -21.386 -6.411 1.00 61.91 187 LYS A N 1
ATOM 1418 C CA . LYS A 1 187 ? 26.391 -20.513 -6.721 1.00 61.91 187 LYS A CA 1
ATOM 1419 C C . LYS A 1 187 ? 26.916 -19.121 -7.051 1.00 61.91 187 LYS A C 1
ATOM 1421 O O . LYS A 1 187 ? 27.331 -18.399 -6.145 1.00 61.91 187 LYS A O 1
ATOM 1426 N N . GLU A 1 188 ? 26.870 -18.759 -8.328 1.00 64.00 188 GLU A N 1
ATOM 1427 C CA . GLU A 1 188 ? 27.244 -17.431 -8.808 1.00 64.00 188 GLU A CA 1
ATOM 1428 C C . GLU A 1 188 ? 26.540 -16.333 -8.001 1.00 64.00 188 GLU A C 1
ATOM 1430 O O . GLU A 1 188 ? 25.355 -16.427 -7.646 1.00 64.00 188 GLU A O 1
ATOM 1435 N N . LYS A 1 189 ? 27.298 -15.285 -7.665 1.00 60.56 189 LYS A N 1
ATOM 1436 C CA . LYS A 1 189 ? 26.789 -14.158 -6.883 1.00 60.56 189 LYS A CA 1
ATOM 1437 C C . LYS A 1 189 ? 25.702 -13.465 -7.702 1.00 60.56 189 LYS A C 1
ATOM 1439 O O . LYS A 1 189 ? 25.914 -13.134 -8.864 1.00 60.56 189 LYS A O 1
ATOM 1444 N N . ARG A 1 190 ? 24.535 -13.227 -7.094 1.00 56.16 190 ARG A N 1
ATOM 1445 C CA . ARG A 1 190 ? 23.443 -12.497 -7.755 1.00 56.16 190 ARG A CA 1
ATOM 1446 C C . ARG A 1 190 ? 23.941 -11.121 -8.195 1.00 56.16 190 ARG A C 1
ATOM 1448 O O . ARG A 1 190 ? 24.255 -10.299 -7.336 1.00 56.16 190 ARG A O 1
ATOM 1455 N N . VAL A 1 191 ? 23.955 -10.892 -9.507 1.00 48.94 191 VAL A N 1
ATOM 1456 C CA . VAL A 1 191 ? 24.203 -9.580 -10.118 1.00 48.94 191 VAL A CA 1
ATOM 1457 C C . VAL A 1 191 ? 23.280 -8.541 -9.471 1.00 48.94 191 VAL A C 1
ATOM 1459 O O . VAL A 1 191 ? 22.123 -8.839 -9.140 1.00 48.94 191 VAL A O 1
ATOM 1462 N N . LYS A 1 192 ? 23.816 -7.341 -9.218 1.00 55.69 192 LYS A N 1
ATOM 1463 C CA . LYS A 1 192 ? 23.059 -6.242 -8.608 1.00 55.69 192 LYS A CA 1
ATOM 1464 C C . LYS A 1 192 ? 21.930 -5.808 -9.552 1.00 55.69 192 LYS A C 1
ATOM 1466 O O . LYS A 1 192 ? 22.015 -5.978 -10.762 1.00 55.69 192 LYS A O 1
ATOM 1471 N N . LYS A 1 193 ? 20.831 -5.292 -8.999 1.00 56.50 193 LYS A N 1
ATOM 1472 C CA . LYS A 1 193 ? 19.565 -5.080 -9.731 1.00 56.50 193 LYS A CA 1
ATOM 1473 C C . LYS A 1 193 ? 19.522 -3.798 -10.574 1.00 56.50 193 LYS A C 1
ATOM 1475 O O . LYS A 1 193 ? 18.438 -3.341 -10.922 1.00 56.50 193 LYS A O 1
ATOM 1480 N N . ASP A 1 194 ? 20.681 -3.246 -10.885 1.00 56.19 194 ASP A N 1
ATOM 1481 C CA . ASP A 1 194 ? 20.818 -1.902 -11.441 1.00 56.19 194 ASP A CA 1
ATOM 1482 C C . ASP A 1 194 ? 20.990 -1.952 -12.977 1.00 56.19 194 ASP A C 1
ATOM 1484 O O . ASP A 1 194 ? 20.761 -0.972 -13.682 1.00 56.19 194 ASP A O 1
ATOM 1488 N N . GLU A 1 195 ? 21.281 -3.142 -13.520 1.00 59.88 195 GLU A N 1
ATOM 1489 C CA . GLU A 1 195 ? 21.266 -3.440 -14.954 1.00 59.88 195 GLU A CA 1
ATOM 1490 C C . GLU A 1 195 ? 19.833 -3.692 -15.457 1.00 59.88 195 GLU A C 1
ATOM 1492 O O . GLU A 1 195 ? 19.314 -4.813 -15.461 1.00 59.88 195 GLU A O 1
ATOM 1497 N N . ASN A 1 196 ? 19.196 -2.632 -15.958 1.00 79.62 196 ASN A N 1
ATOM 1498 C CA . ASN A 1 196 ? 17.903 -2.695 -16.655 1.00 79.62 196 ASN A CA 1
ATOM 1499 C C . ASN A 1 196 ? 17.972 -3.372 -18.046 1.00 79.62 196 ASN A C 1
ATOM 1501 O O . ASN A 1 196 ? 16.972 -3.404 -18.763 1.00 79.62 196 ASN A O 1
ATOM 1505 N N . VAL A 1 197 ? 19.119 -3.932 -18.447 1.00 89.94 197 VAL A N 1
ATOM 1506 C CA . VAL A 1 197 ? 19.310 -4.617 -19.735 1.00 89.94 197 VAL A CA 1
ATOM 1507 C C . VAL A 1 197 ? 19.961 -5.975 -19.501 1.00 89.94 197 VAL A C 1
ATOM 1509 O O . VAL A 1 197 ? 21.014 -6.069 -18.886 1.00 89.94 197 VAL A O 1
ATOM 1512 N N . THR A 1 198 ? 19.346 -7.047 -19.998 1.00 92.75 198 THR A N 1
ATOM 1513 C CA . THR A 1 198 ? 19.956 -8.385 -20.040 1.00 92.75 198 THR A CA 1
ATOM 1514 C C . THR A 1 198 ? 20.532 -8.626 -21.430 1.00 92.75 198 THR A C 1
ATOM 1516 O O . THR A 1 198 ? 19.779 -8.612 -22.400 1.00 92.75 198 THR A O 1
ATOM 1519 N N . ILE A 1 199 ? 21.839 -8.859 -21.531 1.00 94.50 199 ILE A N 1
ATOM 1520 C CA . ILE A 1 199 ? 22.525 -9.110 -22.806 1.00 94.50 199 ILE A CA 1
ATOM 1521 C C . ILE A 1 199 ? 22.683 -10.622 -23.006 1.00 94.50 199 ILE A C 1
ATOM 1523 O O . ILE A 1 199 ? 23.174 -11.319 -22.119 1.00 94.50 199 ILE A O 1
ATOM 1527 N N . VAL A 1 200 ? 22.279 -11.133 -24.169 1.00 96.94 200 VAL A N 1
ATOM 1528 C CA . VAL A 1 200 ? 22.406 -12.546 -24.557 1.00 96.94 200 VAL A CA 1
ATOM 1529 C C . VAL A 1 200 ? 23.144 -12.624 -25.892 1.00 96.94 200 VAL A C 1
ATOM 1531 O O . VAL A 1 200 ? 22.612 -12.225 -26.927 1.00 96.94 200 VAL A O 1
ATOM 1534 N N . LYS A 1 201 ? 24.378 -13.138 -25.876 1.00 96.56 201 LYS A N 1
ATOM 1535 C CA . LYS A 1 201 ? 25.137 -13.430 -27.101 1.00 96.56 201 LYS A CA 1
ATOM 1536 C C . LYS A 1 201 ? 24.636 -14.737 -27.724 1.00 96.56 201 LYS A C 1
ATOM 1538 O O . LYS A 1 201 ? 24.377 -15.702 -27.008 1.00 96.56 201 LYS A O 1
ATOM 1543 N N . MET A 1 202 ? 24.511 -14.758 -29.045 1.00 95.62 202 MET A N 1
ATOM 1544 C CA . MET A 1 202 ? 24.088 -15.899 -29.860 1.00 95.62 202 MET A CA 1
ATOM 1545 C C . MET A 1 202 ? 25.021 -16.024 -31.074 1.00 95.62 202 MET A C 1
ATOM 1547 O O . MET A 1 202 ? 25.712 -15.069 -31.421 1.00 95.62 202 MET A O 1
ATOM 1551 N N . LEU A 1 203 ? 25.025 -17.177 -31.751 1.00 96.94 203 LEU A N 1
ATOM 1552 C CA . LEU A 1 203 ? 25.898 -17.420 -32.916 1.00 96.94 203 LEU A CA 1
ATOM 1553 C C . LEU A 1 203 ? 25.680 -16.429 -34.077 1.00 96.94 203 LEU A C 1
ATOM 1555 O O . LEU A 1 203 ? 26.577 -16.221 -34.880 1.00 96.94 203 LEU A O 1
ATOM 1559 N N . THR A 1 204 ? 24.495 -15.821 -34.164 1.00 96.44 204 THR A N 1
ATOM 1560 C CA . THR A 1 204 ? 24.090 -14.900 -35.239 1.00 96.44 204 THR A CA 1
ATOM 1561 C C . THR A 1 204 ? 24.072 -13.423 -34.823 1.00 96.44 204 THR A C 1
ATOM 1563 O O . THR A 1 204 ? 23.645 -12.577 -35.610 1.00 96.44 204 THR A O 1
ATO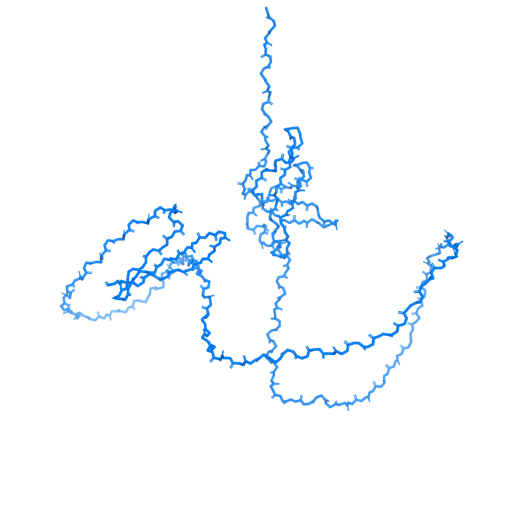M 1566 N N . GLY A 1 205 ? 24.472 -13.090 -33.588 1.00 98.00 205 GLY A N 1
ATOM 1567 C CA . GLY A 1 205 ? 24.428 -11.719 -33.070 1.00 98.00 205 GLY A CA 1
ATOM 1568 C C . GLY A 1 205 ? 24.166 -11.612 -31.565 1.00 98.00 205 GLY A C 1
ATOM 1569 O O . GLY A 1 205 ? 24.210 -12.592 -30.826 1.00 98.00 205 GLY A O 1
ATOM 1570 N N . THR A 1 206 ? 23.854 -10.405 -31.094 1.00 98.12 206 THR A N 1
ATOM 1571 C CA . THR A 1 206 ? 23.572 -10.110 -29.680 1.00 98.12 206 THR A CA 1
ATOM 1572 C C . THR A 1 206 ? 22.144 -9.603 -29.488 1.00 98.12 206 THR A C 1
ATOM 1574 O O . THR A 1 206 ? 21.705 -8.671 -30.158 1.00 98.12 206 THR A O 1
ATOM 1577 N N . LEU A 1 207 ? 21.422 -10.216 -28.548 1.00 97.44 207 LEU A N 1
ATOM 1578 C CA . LEU A 1 207 ? 20.068 -9.852 -28.135 1.00 97.44 207 LEU A CA 1
ATOM 1579 C C . LEU A 1 207 ? 20.110 -9.045 -26.828 1.00 97.44 207 LEU A C 1
ATOM 1581 O O . LEU A 1 207 ? 20.624 -9.514 -25.812 1.00 97.44 207 LEU A O 1
ATOM 1585 N N . TYR A 1 208 ? 19.518 -7.855 -26.846 1.00 97.00 208 TYR A N 1
ATOM 1586 C CA . TYR A 1 208 ? 19.402 -6.939 -25.715 1.00 97.00 208 TYR A CA 1
ATOM 1587 C C . TYR A 1 208 ? 17.960 -6.945 -25.197 1.00 97.00 208 TYR A C 1
ATOM 1589 O O . TYR A 1 208 ? 17.032 -6.562 -25.909 1.00 97.00 208 TYR A O 1
ATOM 1597 N N . LEU A 1 209 ? 17.756 -7.388 -23.954 1.00 96.75 209 LEU A N 1
ATOM 1598 C CA . LEU A 1 209 ? 16.450 -7.469 -23.291 1.00 96.75 209 LEU A CA 1
ATOM 1599 C C . LEU A 1 209 ? 16.302 -6.349 -22.254 1.00 96.75 209 LEU A C 1
ATOM 1601 O O . LEU A 1 209 ? 16.784 -6.470 -21.125 1.00 96.75 209 LEU A O 1
ATOM 1605 N N . TYR A 1 210 ? 15.609 -5.276 -22.624 1.00 94.62 210 TYR A N 1
ATOM 1606 C CA . TYR A 1 210 ? 15.350 -4.127 -21.758 1.00 94.62 210 TYR A CA 1
ATOM 1607 C C . TYR A 1 210 ? 14.185 -4.423 -20.802 1.00 94.62 210 TYR A C 1
ATOM 1609 O O . TYR A 1 210 ? 13.129 -4.920 -21.203 1.00 94.62 210 TYR A O 1
ATOM 1617 N N . ARG A 1 211 ? 14.373 -4.108 -19.519 1.00 87.44 211 ARG A N 1
ATOM 1618 C CA . ARG A 1 211 ? 13.421 -4.311 -18.419 1.00 87.44 211 ARG A CA 1
ATOM 1619 C C . ARG A 1 211 ? 13.217 -2.987 -17.682 1.00 87.44 211 ARG A C 1
ATOM 1621 O O . ARG A 1 211 ? 14.167 -2.243 -17.486 1.00 87.44 211 ARG A O 1
ATOM 1628 N N . GLY A 1 212 ? 11.985 -2.708 -17.267 1.00 86.69 212 GLY A N 1
ATOM 1629 C CA . GLY A 1 212 ? 11.595 -1.434 -16.655 1.00 86.69 212 GLY A CA 1
ATOM 1630 C C . GLY A 1 212 ? 10.254 -0.961 -17.210 1.00 86.69 212 GLY A C 1
ATOM 1631 O O . GLY A 1 212 ? 9.475 -1.779 -17.700 1.00 86.69 212 GLY A O 1
ATOM 1632 N N . ASP A 1 213 ? 10.010 0.349 -17.171 1.00 79.62 213 ASP A N 1
ATOM 1633 C CA . ASP A 1 213 ? 8.723 0.959 -17.549 1.00 79.62 213 ASP A CA 1
ATOM 1634 C C . ASP A 1 213 ? 8.409 0.874 -19.055 1.00 79.62 213 ASP A C 1
ATOM 1636 O O . ASP A 1 213 ? 7.252 0.962 -19.461 1.00 79.62 213 ASP A O 1
ATOM 1640 N N . ARG A 1 214 ? 9.433 0.666 -19.894 1.00 85.50 214 ARG A N 1
ATOM 1641 C CA . ARG A 1 214 ? 9.311 0.410 -21.340 1.00 85.50 214 ARG A CA 1
ATOM 1642 C C . ARG A 1 214 ? 10.065 -0.876 -21.716 1.00 85.50 214 ARG A C 1
ATOM 1644 O O . ARG A 1 214 ? 11.212 -0.799 -22.160 1.00 85.50 214 ARG A O 1
ATOM 1651 N N . PRO A 1 215 ? 9.475 -2.066 -21.499 1.00 92.94 215 PRO A N 1
ATOM 1652 C CA . PRO A 1 215 ? 10.113 -3.329 -21.852 1.00 92.94 215 PRO A CA 1
ATOM 1653 C C . PRO A 1 215 ? 10.181 -3.488 -23.377 1.00 92.94 215 PRO A C 1
ATOM 1655 O O . PRO A 1 215 ? 9.161 -3.415 -24.058 1.00 92.94 215 PRO A O 1
ATOM 1658 N N . ARG A 1 216 ? 11.383 -3.730 -23.909 1.00 96.44 216 ARG A N 1
ATOM 1659 C CA . ARG A 1 216 ? 11.644 -3.958 -25.343 1.00 96.44 216 ARG A CA 1
ATOM 1660 C C . ARG A 1 216 ? 12.758 -4.990 -25.535 1.00 96.44 216 ARG A C 1
ATOM 1662 O O . ARG A 1 216 ? 13.525 -5.255 -24.608 1.00 96.44 216 ARG A O 1
ATOM 1669 N N . ALA A 1 217 ? 12.861 -5.553 -26.733 1.00 96.62 217 ALA A N 1
ATOM 1670 C CA . ALA A 1 217 ? 13.942 -6.454 -27.115 1.00 96.62 217 ALA A CA 1
ATOM 1671 C C . ALA A 1 217 ? 14.519 -6.029 -28.470 1.00 96.62 217 ALA A C 1
ATOM 1673 O O . ALA A 1 217 ? 13.758 -5.746 -29.391 1.00 96.62 217 ALA A O 1
ATOM 1674 N N . GLU A 1 218 ? 15.844 -5.980 -28.578 1.00 97.12 218 GLU A N 1
ATOM 1675 C CA . GLU A 1 218 ? 16.559 -5.507 -29.771 1.00 97.12 218 GLU A CA 1
ATOM 1676 C C . GLU A 1 218 ? 17.660 -6.509 -30.129 1.00 97.12 218 GLU A C 1
ATOM 1678 O O . GLU A 1 218 ? 18.380 -6.977 -29.248 1.00 97.12 218 GLU A O 1
ATOM 1683 N N . PHE A 1 219 ? 17.777 -6.881 -31.406 1.00 97.81 219 PHE A N 1
ATOM 1684 C CA . PHE A 1 219 ? 18.733 -7.888 -31.870 1.00 97.81 219 PHE A CA 1
ATOM 1685 C C . PHE A 1 219 ? 19.678 -7.300 -32.917 1.00 97.81 219 PHE A C 1
ATOM 1687 O O . PHE A 1 219 ? 19.251 -6.896 -33.997 1.00 97.81 219 PHE A O 1
ATOM 1694 N N . VAL A 1 220 ? 20.969 -7.281 -32.590 1.00 97.94 220 VAL A N 1
ATOM 1695 C CA . VAL A 1 220 ? 22.041 -6.782 -33.454 1.00 97.94 220 VAL A CA 1
ATOM 1696 C C . VAL A 1 220 ? 22.772 -7.982 -34.039 1.00 97.94 220 VAL A C 1
ATOM 1698 O O . VAL A 1 220 ? 23.428 -8.719 -33.301 1.00 97.94 220 VAL A O 1
ATOM 1701 N N . ARG A 1 221 ? 22.664 -8.192 -35.355 1.00 97.00 221 ARG A N 1
ATOM 1702 C CA . ARG A 1 221 ? 23.453 -9.218 -36.053 1.00 97.00 221 ARG A CA 1
ATOM 1703 C C . ARG A 1 221 ? 24.937 -8.856 -36.015 1.00 97.00 221 ARG A C 1
ATOM 1705 O O . ARG A 1 221 ? 25.284 -7.683 -36.152 1.00 97.00 221 ARG A O 1
ATOM 1712 N N . SER A 1 222 ? 25.801 -9.854 -35.864 1.00 91.50 222 SER A N 1
ATOM 1713 C CA . SER A 1 222 ? 27.211 -9.700 -36.227 1.00 91.50 222 SER A CA 1
ATOM 1714 C C . SER A 1 222 ? 27.327 -9.499 -37.742 1.00 91.50 222 SER A C 1
ATOM 1716 O O . SER A 1 222 ? 26.574 -10.116 -38.500 1.00 91.50 222 SER A O 1
ATOM 1718 N N . LYS A 1 223 ? 28.244 -8.620 -38.153 1.00 81.88 223 LYS A N 1
ATOM 1719 C CA . LYS A 1 223 ? 28.809 -8.636 -39.507 1.00 81.88 223 LYS A CA 1
ATOM 1720 C C . LYS A 1 223 ? 29.905 -9.697 -39.579 1.00 81.88 223 LYS A C 1
ATOM 1722 O O . LYS A 1 223 ? 30.467 -9.985 -38.497 1.00 81.88 223 LYS A O 1
#

Sequence (223 aa):
MPPRRTGRRHNSAYKKGDYVEYQYKGSTVTGKLVKKSTTGTAAKPIWIINPSDRRRKNEEIPEGALGKIINAQEAMTNRAPKLKKSDSIAPRGSSPSSSNSNESPQSEDNSQGKRKIDESDPASGSERANKAQKTVTFSQESNATSASRKKATKVKMAKSNSSRIGTRSTGEVAILPELPMKKKPAKEKRVKKDENVTIVKMLTGTLYLYRGDRPRAEFVRSK

Organism: NCBI:txid382380

pLDDT: mean 71.63, std 20.88, range [40.03, 98.19]

Radius of gyration: 33.57 Å; chains: 1; bounding box: 85×91×67 Å

Foldseek 3Di:
DPDDDDPDQPDQPDDQFWKWWFDDPNDIFIWGFHDWDPPADSVWIWTFTDTPDPVDDTDIGTSVRTHDGDDPVVNNVPPDDPPPPPPCPPPPDDDPDDDDDDDDDDDDDDDDDDDDDDDDDDDDDDDDDDDDDDDDDDPPDDDDDCPDDDPPDPPPDDPPPDPPPDDDDDDDDDDDDDDPDDDDDDDDDDDDPPPQWDWDADPQFIWIFGHDPDTDIDTDGDD

Secondary structure (DSSP, 8-state):
------------S--TT-EEEEEETTEEEEEEEEEE-TTS-SSS-EEEEEESSTTSPPEEEEGGGEEEEE-TTHHHHSS----------PPS------------------------------------------------------------------------------------------PPPP-PPPPPTT--EEEEEETTEEEEEE-SSS-EEEEEE--